Protein AF-A0A396I7T6-F1 (afdb_monomer)

Foldseek 3Di:
DVVFLVVVVVLCVLLVHDPVQFFFTAAPALLVQLLVQVVVQCLLFVQEEEEEEPLADVSNVVSCVVSVHHYDHAYADPLREGDLVSVLVVCLVPVVGAYEYEFECQRPPNGHGYDPVSNVVSCVVSVHDPSRYHYDYRCRDCSVVVSVPPPDPSPPDDRFFDAPSHTGDDPVPRD

Nearest PDB structures (foldseek):
  8jij-assembly1_A-2  TM=9.703E-01  e=3.638E-25  Camellia sinensis
  8jik-assembly1_A-2  TM=9.718E-01  e=5.426E-25  Camellia sinensis
  8jg7-assembly1_E  TM=9.746E-01  e=1.380E-24  Arabidopsis thaliana
  7eru-assembly1_A-2  TM=9.492E-01  e=2.227E-17  Photobacterium phosphoreum
  7erv-assembly1_A-2  TM=9.479E-01  e=6.054E-17  Photobacterium phosphoreum

Solvent-accessible surface area (backbone atoms only — not comparable to full-atom values): 9972 Å² total; per-residue (Å²): 115,71,66,62,56,50,53,50,54,52,50,32,54,61,61,74,48,58,89,86,65,63,40,66,55,82,42,98,36,50,60,56,20,52,48,50,51,53,45,53,46,36,73,76,31,79,77,27,36,37,38,31,34,66,63,49,63,70,55,58,64,52,41,32,59,73,71,69,44,55,69,48,73,26,54,54,45,96,64,39,24,55,31,61,70,52,40,42,56,58,45,62,77,44,68,92,43,36,41,33,37,49,39,34,34,30,22,86,86,66,56,10,56,42,60,62,69,61,50,51,52,40,39,49,74,70,65,53,52,83,91,38,52,41,71,45,66,48,21,74,70,30,56,82,50,51,76,74,42,95,80,64,77,80,84,74,83,67,89,65,52,66,48,71,36,20,17,42,74,60,78,87,78,61,134

InterPro domains:
  IPR002129 Pyridoxal phosphate-dependent decarboxylase, major domain [PF00282] (3-154)
  IPR015421 Pyridoxal phosphate-dependent transferase, major domain [G3DSA:3.40.640.10] (1-163)
  IPR015424 Pyri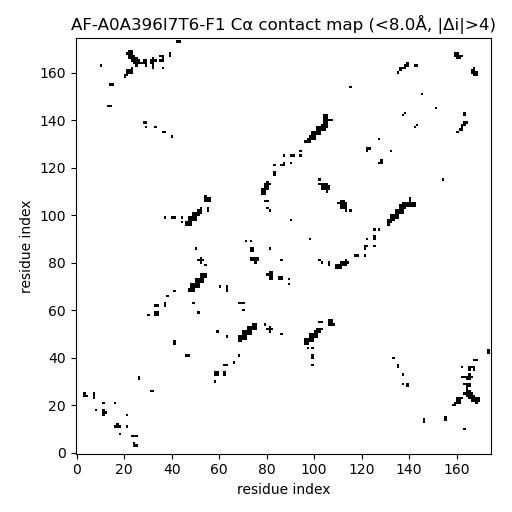doxal phosphate-dependent transferase [SSF53383] (3-154)
  IPR051151 Group II amino acid decarboxylase [PTHR46101] (2-161)

Structure (mmCIF, N/CA/C/O backbone):
data_AF-A0A396I7T6-F1
#
_entry.id   AF-A0A396I7T6-F1
#
loop_
_atom_site.group_PDB
_atom_site.id
_atom_site.type_symbol
_atom_site.label_atom_id
_atom_site.label_alt_id
_atom_site.label_comp_id
_atom_site.label_asym_id
_atom_site.label_entity_id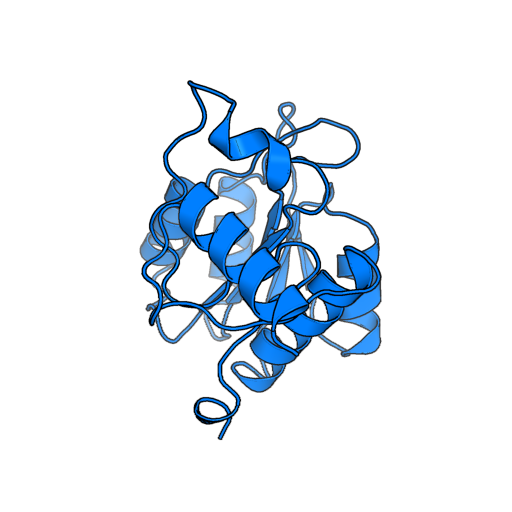
_atom_site.label_seq_id
_atom_site.pdbx_PDB_ins_code
_atom_site.Cartn_x
_atom_site.Cartn_y
_atom_site.Cartn_z
_atom_site.occupancy
_atom_site.B_iso_or_equiv
_atom_site.auth_seq_id
_atom_site.auth_comp_id
_atom_site.auth_asym_id
_atom_site.auth_atom_id
_atom_site.pdbx_PDB_model_num
ATOM 1 N N . MET A 1 1 ? 2.506 -6.729 -28.997 1.00 61.75 1 MET A N 1
ATOM 2 C CA . MET A 1 1 ? 2.229 -7.409 -27.713 1.00 61.75 1 MET A CA 1
ATOM 3 C C . MET A 1 1 ? 3.417 -8.194 -27.148 1.00 61.75 1 MET A C 1
ATOM 5 O O . MET A 1 1 ? 3.537 -8.242 -25.938 1.00 61.75 1 MET A O 1
ATOM 9 N N . THR A 1 2 ? 4.337 -8.754 -27.948 1.00 82.06 2 THR A N 1
ATOM 10 C CA . THR A 1 2 ? 5.497 -9.524 -27.428 1.00 82.06 2 THR A CA 1
ATOM 11 C C . THR A 1 2 ? 6.490 -8.710 -26.587 1.00 82.06 2 THR A C 1
ATOM 13 O O . THR A 1 2 ? 7.044 -9.231 -25.622 1.00 82.06 2 THR A O 1
ATOM 16 N N . PHE A 1 3 ? 6.712 -7.436 -26.931 1.00 88.44 3 PHE A N 1
ATOM 17 C CA . PHE A 1 3 ? 7.642 -6.566 -26.202 1.00 88.44 3 PHE A CA 1
ATOM 18 C C . PHE A 1 3 ? 7.170 -6.265 -24.776 1.00 88.44 3 PHE A C 1
ATOM 20 O O . PHE A 1 3 ? 7.932 -6.443 -23.835 1.00 88.44 3 PHE A O 1
ATOM 27 N N . GLU A 1 4 ? 5.909 -5.864 -24.617 1.00 85.44 4 GLU A N 1
ATOM 28 C CA . GLU A 1 4 ? 5.331 -5.533 -23.314 1.00 85.44 4 GLU A CA 1
ATOM 29 C C . GLU A 1 4 ? 5.421 -6.717 -22.349 1.00 85.44 4 GLU A C 1
ATOM 31 O O . GLU A 1 4 ? 6.025 -6.589 -21.291 1.00 85.44 4 GLU A O 1
ATOM 36 N N . VAL A 1 5 ? 4.969 -7.902 -22.772 1.00 88.06 5 VAL A N 1
ATOM 37 C CA . VAL A 1 5 ? 5.073 -9.136 -21.973 1.00 88.06 5 VAL A CA 1
ATOM 38 C C . VAL A 1 5 ? 6.522 -9.451 -21.586 1.00 88.06 5 VAL A C 1
ATOM 40 O O . VAL A 1 5 ? 6.773 -9.903 -20.476 1.00 88.06 5 VAL A O 1
ATOM 43 N N . SER A 1 6 ? 7.495 -9.164 -22.458 1.00 90.12 6 SER A N 1
ATOM 44 C CA . SER A 1 6 ? 8.916 -9.378 -22.149 1.00 90.12 6 SER A CA 1
ATOM 45 C C . SER A 1 6 ? 9.437 -8.423 -21.068 1.00 90.12 6 SER A C 1
ATOM 47 O O . SER A 1 6 ? 10.288 -8.814 -20.269 1.00 90.12 6 SER A O 1
ATOM 49 N N . VAL A 1 7 ? 8.932 -7.184 -21.027 1.00 88.88 7 VAL A N 1
ATOM 50 C CA . VAL A 1 7 ? 9.241 -6.222 -19.957 1.00 88.88 7 VAL A CA 1
ATOM 51 C C . VAL A 1 7 ? 8.672 -6.720 -18.630 1.00 88.88 7 VAL A C 1
ATOM 53 O O . VAL A 1 7 ? 9.384 -6.711 -17.627 1.00 88.88 7 VAL A O 1
ATOM 56 N N . LEU A 1 8 ? 7.436 -7.226 -18.632 1.00 85.12 8 LEU A N 1
ATOM 57 C CA . LEU A 1 8 ? 6.819 -7.805 -17.435 1.00 85.12 8 LEU A CA 1
ATOM 58 C C . LEU A 1 8 ? 7.593 -9.033 -16.941 1.00 85.12 8 LEU A C 1
ATOM 60 O O . LEU A 1 8 ? 7.937 -9.110 -15.767 1.00 85.12 8 LEU A O 1
ATOM 64 N N . ASP A 1 9 ? 7.954 -9.942 -17.849 1.00 88.44 9 ASP A N 1
ATOM 65 C CA . ASP A 1 9 ? 8.778 -11.120 -17.558 1.00 88.44 9 ASP A CA 1
ATOM 66 C C . ASP A 1 9 ? 10.138 -10.747 -16.947 1.00 88.44 9 ASP A C 1
ATOM 68 O O . ASP A 1 9 ? 10.646 -11.453 -16.074 1.00 88.44 9 ASP A O 1
ATOM 72 N N . TRP A 1 10 ? 10.769 -9.673 -17.430 1.00 88.38 10 TRP A N 1
ATOM 73 C CA . TRP A 1 10 ? 12.056 -9.208 -16.909 1.00 88.38 10 TRP A CA 1
ATOM 74 C C . TRP A 1 10 ? 11.932 -8.745 -15.459 1.00 88.38 10 TRP A C 1
ATOM 76 O O . TRP A 1 10 ? 12.739 -9.114 -14.607 1.00 88.38 10 TRP A O 1
ATOM 86 N N . PHE A 1 11 ? 10.884 -7.986 -15.175 1.00 83.88 11 PHE A N 1
ATOM 87 C CA . PHE A 1 11 ? 10.602 -7.471 -13.851 1.00 83.88 11 PHE A CA 1
ATOM 88 C C . PHE A 1 11 ? 10.126 -8.539 -12.863 1.00 83.88 11 PHE A C 1
ATOM 90 O O . PHE A 1 11 ? 10.595 -8.565 -11.729 1.00 83.88 11 PHE A O 1
ATOM 97 N N . ALA A 1 12 ? 9.271 -9.462 -13.301 1.00 83.38 12 ALA A N 1
ATOM 98 C CA . ALA A 1 12 ? 8.866 -10.614 -12.503 1.00 83.38 12 ALA A CA 1
ATOM 99 C C . ALA A 1 12 ? 10.088 -11.425 -12.056 1.00 83.38 12 ALA A C 1
ATOM 101 O O . ALA A 1 12 ? 10.205 -11.768 -10.885 1.00 83.38 12 ALA A O 1
ATOM 102 N N . LYS A 1 13 ? 11.060 -11.646 -12.953 1.00 84.75 13 LYS A N 1
ATOM 103 C CA . LYS A 1 13 ? 12.336 -12.289 -12.597 1.00 84.75 13 LYS A CA 1
ATOM 104 C C . LYS A 1 13 ? 13.154 -11.473 -11.603 1.00 84.75 13 LYS A C 1
ATOM 106 O O . LYS A 1 13 ? 13.738 -12.053 -10.696 1.00 84.75 13 LYS A O 1
ATOM 111 N N . LEU A 1 14 ? 13.217 -10.154 -11.785 1.00 82.06 14 LEU A N 1
ATOM 112 C CA . LEU A 1 14 ? 13.942 -9.257 -10.887 1.00 82.06 14 LEU A CA 1
ATOM 113 C C . LEU A 1 14 ? 13.377 -9.305 -9.455 1.00 82.06 14 LEU A C 1
ATOM 115 O O . LEU A 1 14 ? 14.119 -9.133 -8.494 1.00 82.06 14 LEU A O 1
ATOM 119 N N . TRP A 1 15 ? 12.076 -9.551 -9.329 1.00 75.75 15 TRP A N 1
ATOM 120 C CA . TRP A 1 15 ? 11.346 -9.645 -8.064 1.00 75.75 15 TRP A CA 1
ATOM 121 C C . TRP A 1 15 ? 11.085 -11.090 -7.611 1.00 75.75 15 TRP A C 1
ATOM 123 O O . TRP A 1 15 ? 10.302 -11.313 -6.693 1.00 75.75 15 TRP A O 1
ATOM 133 N N . GLU A 1 16 ? 11.741 -12.070 -8.243 1.00 80.81 16 GLU A N 1
ATOM 134 C CA . GLU A 1 16 ? 11.636 -13.500 -7.918 1.00 80.81 16 GLU A CA 1
ATOM 135 C C . GLU A 1 16 ? 10.191 -14.055 -7.954 1.00 80.81 16 GLU A C 1
ATOM 137 O O . GLU A 1 16 ? 9.841 -14.964 -7.203 1.00 80.81 16 GLU A O 1
ATOM 142 N N . ILE A 1 17 ? 9.344 -13.542 -8.854 1.00 77.88 17 ILE A N 1
ATOM 143 C CA . ILE A 1 17 ? 7.973 -14.024 -9.077 1.00 77.88 17 ILE A CA 1
ATOM 144 C C . ILE A 1 17 ? 7.949 -15.103 -10.163 1.00 77.88 17 ILE A C 1
ATOM 146 O O . ILE A 1 17 ? 8.513 -14.940 -11.249 1.00 77.88 17 ILE A O 1
ATOM 150 N N . GLU A 1 18 ? 7.225 -16.189 -9.905 1.00 78.88 18 GLU A N 1
ATOM 151 C CA . GLU A 1 18 ? 6.986 -17.247 -10.889 1.00 78.88 18 GLU A CA 1
ATOM 152 C C . GLU A 1 18 ? 6.073 -16.778 -12.037 1.00 78.88 18 GLU A C 1
ATOM 154 O O . GLU A 1 18 ? 5.174 -15.954 -11.856 1.00 78.88 18 GLU A O 1
ATOM 159 N N . LYS A 1 19 ? 6.302 -17.311 -13.247 1.00 72.81 19 LYS A N 1
ATOM 160 C CA . LYS A 1 19 ? 5.690 -16.823 -14.500 1.00 72.81 19 LYS A CA 1
ATOM 161 C C . LYS A 1 19 ? 4.163 -16.892 -14.565 1.00 72.81 19 LYS A C 1
ATOM 163 O O . LYS A 1 19 ? 3.558 -16.206 -15.381 1.00 72.81 19 LYS A O 1
ATOM 168 N N . ASP A 1 20 ? 3.552 -17.736 -13.757 1.00 77.50 20 ASP A N 1
ATOM 169 C CA . ASP A 1 20 ? 2.115 -17.982 -13.674 1.00 77.50 20 ASP A CA 1
ATOM 170 C C . ASP A 1 20 ? 1.463 -17.306 -12.455 1.00 77.50 20 ASP A C 1
ATOM 172 O O . ASP A 1 20 ? 0.247 -17.393 -12.282 1.00 77.50 20 ASP A O 1
ATOM 176 N N . GLN A 1 21 ? 2.255 -16.612 -11.633 1.00 76.25 21 GLN A N 1
ATOM 177 C CA . GLN A 1 21 ? 1.819 -15.966 -10.391 1.00 76.25 21 GLN A CA 1
ATOM 178 C C . GLN A 1 21 ? 1.696 -14.435 -10.517 1.00 76.25 21 GLN A C 1
ATOM 180 O O . GLN A 1 21 ? 1.487 -13.752 -9.513 1.00 76.25 21 GLN A O 1
ATOM 185 N N . TYR A 1 22 ? 1.798 -13.881 -11.732 1.00 77.00 22 TYR A N 1
ATOM 186 C CA . TYR A 1 22 ? 1.658 -12.445 -11.987 1.00 77.00 22 TYR A CA 1
ATOM 187 C C . TYR A 1 22 ? 0.762 -12.140 -13.198 1.00 77.00 22 TYR A C 1
ATOM 189 O O . TYR A 1 22 ? 0.633 -12.936 -14.126 1.00 77.00 22 TYR A O 1
ATOM 197 N N . TRP A 1 23 ? 0.154 -10.953 -13.194 1.00 80.75 23 TRP A N 1
ATOM 198 C CA . TRP A 1 23 ? -0.512 -10.342 -14.346 1.00 80.75 23 TRP A CA 1
ATOM 199 C C . TRP A 1 23 ? -0.263 -8.835 -14.330 1.00 80.75 23 TRP A C 1
ATOM 201 O O . TRP A 1 23 ? -0.004 -8.268 -13.270 1.00 80.75 23 TRP A O 1
ATOM 211 N N . GLY A 1 24 ? -0.342 -8.191 -15.498 1.00 77.81 24 GLY A N 1
ATOM 212 C CA . GLY A 1 24 ? -0.389 -6.736 -15.608 1.00 77.81 24 GLY A CA 1
ATOM 213 C C . GLY A 1 24 ? 0.009 -6.186 -16.963 1.00 77.81 24 GLY A C 1
ATOM 214 O O . GLY A 1 24 ? -0.001 -6.912 -17.953 1.00 77.81 24 GLY A O 1
ATOM 215 N N . TYR A 1 25 ? 0.341 -4.897 -16.996 1.00 77.69 25 TYR A N 1
ATOM 216 C CA . TYR A 1 25 ? 0.645 -4.164 -18.220 1.00 77.69 25 TYR A CA 1
ATOM 217 C C . TYR A 1 25 ? 1.664 -3.048 -17.944 1.00 77.69 25 TYR A C 1
ATOM 219 O O . TYR A 1 25 ? 2.198 -2.964 -16.844 1.00 77.69 25 TYR A O 1
ATOM 227 N N . VAL A 1 26 ? 2.014 -2.234 -18.940 1.00 84.25 26 VAL A N 1
ATOM 228 C CA . VAL A 1 26 ? 2.882 -1.064 -18.728 1.00 84.25 26 VAL A CA 1
ATOM 229 C C . VAL A 1 26 ? 2.044 0.209 -18.695 1.00 84.25 26 VAL A C 1
ATOM 231 O O . VAL A 1 26 ? 1.449 0.606 -19.694 1.00 84.25 26 VAL A O 1
ATOM 234 N N . THR A 1 27 ? 2.054 0.905 -17.560 1.00 84.75 27 THR A N 1
ATOM 235 C CA . THR A 1 27 ? 1.348 2.179 -17.388 1.00 84.75 27 THR A CA 1
ATOM 236 C C . THR A 1 27 ? 2.145 3.383 -17.887 1.00 84.75 27 THR A C 1
ATOM 238 O O . THR A 1 27 ? 3.377 3.384 -17.995 1.00 84.75 27 THR A O 1
ATOM 241 N N . THR A 1 28 ? 1.439 4.487 -18.117 1.00 84.81 28 THR A N 1
A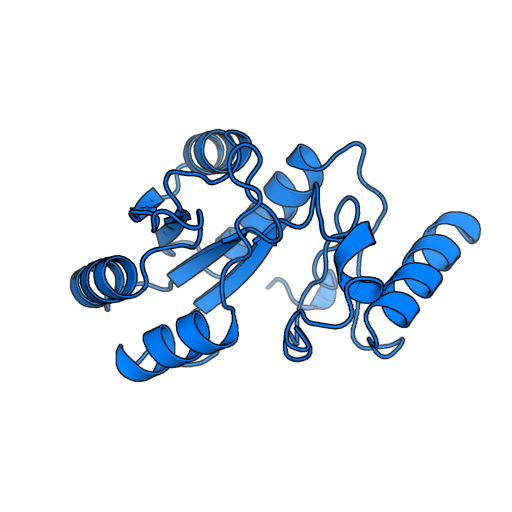TOM 242 C CA . THR A 1 28 ? 2.030 5.789 -18.456 1.00 84.81 28 THR A CA 1
ATOM 243 C C . THR A 1 28 ? 2.817 6.403 -17.289 1.00 84.81 28 THR A C 1
ATOM 245 O O . THR A 1 28 ? 3.761 7.174 -17.496 1.00 84.81 28 THR A O 1
ATOM 248 N N . GLY A 1 29 ? 2.507 6.019 -16.046 1.00 85.50 29 GLY A N 1
ATOM 249 C CA . GLY A 1 29 ? 3.208 6.469 -14.844 1.00 85.50 29 GLY A CA 1
ATOM 250 C C . GLY A 1 29 ? 2.687 5.840 -13.551 1.00 85.50 29 GLY A C 1
ATOM 251 O O . GLY A 1 29 ? 1.697 5.106 -13.547 1.00 85.50 29 GLY A O 1
ATOM 252 N N . GLY A 1 30 ? 3.341 6.158 -12.429 1.00 84.81 30 GLY A N 1
ATOM 253 C CA . GLY A 1 30 ? 2.989 5.605 -11.112 1.00 84.81 30 GLY A CA 1
ATOM 254 C C . GLY A 1 30 ? 1.570 5.958 -10.654 1.00 84.81 30 GLY A C 1
ATOM 255 O O . GLY A 1 30 ? 0.903 5.140 -10.038 1.00 84.81 30 GLY A O 1
ATOM 256 N N . THR A 1 31 ? 1.052 7.131 -11.039 1.00 88.69 31 THR A N 1
ATOM 257 C CA . THR A 1 31 ? -0.335 7.519 -10.719 1.00 88.69 31 THR A CA 1
ATOM 258 C C . THR A 1 31 ? -1.363 6.601 -11.368 1.00 88.69 31 THR A C 1
ATOM 260 O O . THR A 1 31 ? -2.332 6.245 -10.711 1.00 88.69 31 THR A O 1
ATOM 263 N N . GLU A 1 32 ? -1.164 6.203 -12.626 1.00 89.31 32 GLU A N 1
ATOM 264 C CA . GLU A 1 32 ? -2.058 5.246 -13.288 1.00 89.31 32 GLU A CA 1
ATOM 265 C C . GLU A 1 32 ? -1.974 3.869 -12.618 1.00 89.31 32 GLU A C 1
ATOM 267 O O . GLU A 1 32 ? -3.001 3.244 -12.376 1.00 89.31 32 GLU A O 1
ATOM 272 N N . GLY A 1 33 ? -0.767 3.447 -12.223 1.00 87.50 33 GLY A N 1
ATOM 273 C CA . GLY A 1 33 ? -0.581 2.210 -11.470 1.00 87.50 33 GLY A CA 1
ATOM 274 C C . GLY A 1 33 ? -1.341 2.216 -10.143 1.00 87.50 33 GLY A C 1
ATOM 275 O O . GLY A 1 33 ? -2.140 1.324 -9.883 1.00 87.50 33 GLY A O 1
ATOM 276 N N . ASN A 1 34 ? -1.175 3.272 -9.349 1.00 92.19 34 ASN A N 1
ATOM 277 C CA . ASN A 1 34 ? -1.913 3.460 -8.102 1.00 92.19 34 ASN A CA 1
ATOM 278 C C . ASN A 1 34 ? -3.430 3.521 -8.339 1.00 92.19 34 ASN A C 1
ATOM 280 O O . ASN A 1 34 ? -4.207 2.951 -7.578 1.00 92.19 34 ASN A O 1
ATOM 284 N N . LEU A 1 35 ? -3.870 4.204 -9.399 1.00 93.50 35 LEU A N 1
ATOM 285 C CA . LEU A 1 35 ? -5.287 4.344 -9.733 1.00 93.50 35 LEU A CA 1
ATOM 286 C C . LEU A 1 35 ? -5.928 2.986 -10.008 1.00 93.50 35 LEU A C 1
ATOM 288 O O . LEU A 1 35 ? -7.046 2.739 -9.555 1.00 93.50 35 LEU A O 1
ATOM 292 N N . HIS A 1 36 ? -5.226 2.116 -10.724 1.00 90.88 36 HIS A N 1
ATOM 293 C CA . HIS A 1 36 ? -5.720 0.792 -11.054 1.00 90.88 36 HIS A CA 1
ATOM 294 C C . HIS A 1 36 ? -5.631 -0.182 -9.868 1.00 90.88 36 HIS A C 1
ATOM 296 O O . HIS A 1 36 ? -6.598 -0.895 -9.605 1.00 90.88 36 HIS A O 1
ATOM 302 N N . ALA A 1 37 ? -4.545 -0.143 -9.089 1.00 88.56 37 ALA A N 1
ATOM 303 C CA . ALA A 1 37 ? -4.382 -0.983 -7.900 1.00 88.56 37 ALA A CA 1
ATOM 304 C C . ALA A 1 37 ? -5.503 -0.748 -6.882 1.00 88.56 37 ALA A C 1
ATOM 306 O O . ALA A 1 37 ? -6.145 -1.685 -6.412 1.00 88.56 37 ALA A O 1
ATOM 307 N N . ILE A 1 38 ? -5.785 0.524 -6.589 1.00 94.75 38 ILE A N 1
ATOM 308 C CA . ILE A 1 38 ? -6.842 0.899 -5.648 1.00 94.75 38 ILE A CA 1
ATOM 309 C C . ILE A 1 38 ? -8.236 0.647 -6.236 1.00 94.75 38 ILE A C 1
ATOM 311 O O . ILE A 1 38 ? -9.158 0.350 -5.481 1.00 94.75 38 ILE A O 1
ATOM 315 N N . LEU A 1 39 ? -8.405 0.716 -7.564 1.00 95.00 39 LEU A N 1
ATOM 316 C CA . LEU A 1 39 ? -9.670 0.338 -8.200 1.00 95.00 39 LEU A CA 1
ATOM 317 C C . LEU A 1 39 ? -9.980 -1.131 -7.944 1.00 95.00 39 LEU A C 1
ATOM 319 O O . LEU A 1 39 ? -11.056 -1.438 -7.453 1.00 95.00 39 LEU A O 1
ATOM 323 N N . VAL A 1 40 ? -9.036 -2.028 -8.223 1.00 91.50 40 VAL A N 1
ATOM 324 C CA . VAL A 1 40 ? -9.264 -3.462 -8.020 1.00 91.50 40 VAL A CA 1
ATOM 325 C C . VAL A 1 40 ? -9.450 -3.808 -6.552 1.00 91.50 40 VAL A C 1
ATOM 327 O O . VAL A 1 40 ? -10.352 -4.574 -6.229 1.00 91.50 40 VAL A O 1
ATOM 330 N N . ALA A 1 41 ? -8.695 -3.174 -5.653 1.00 92.50 41 ALA A N 1
ATOM 331 C CA . ALA A 1 41 ? -8.929 -3.321 -4.222 1.00 92.50 41 ALA A CA 1
ATOM 332 C C . ALA A 1 41 ? -10.357 -2.905 -3.822 1.00 92.50 41 ALA A C 1
ATOM 334 O O . ALA A 1 41 ? -11.000 -3.594 -3.037 1.00 92.50 41 ALA A O 1
ATOM 335 N N . ARG A 1 42 ? -10.873 -1.804 -4.384 1.00 95.56 42 ARG A N 1
ATOM 336 C CA . ARG A 1 42 ? -12.243 -1.329 -4.149 1.00 95.56 42 ARG A CA 1
ATOM 337 C C . ARG A 1 42 ? -13.301 -2.244 -4.757 1.00 95.56 42 ARG A C 1
ATOM 339 O O . ARG A 1 42 ? -14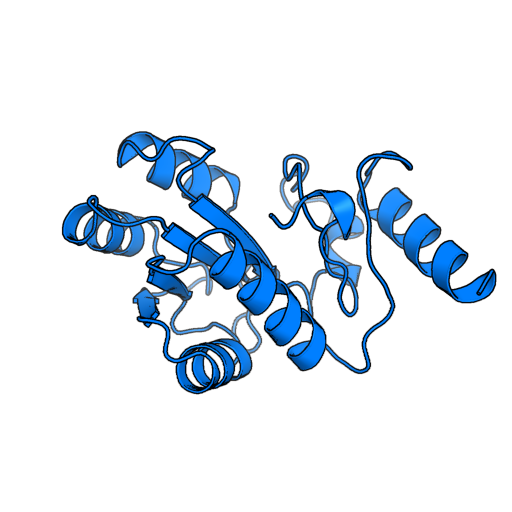.325 -2.447 -4.123 1.00 95.56 42 ARG A O 1
ATOM 346 N N . GLU A 1 43 ? -13.093 -2.772 -5.959 1.00 94.94 43 GLU A N 1
ATOM 347 C CA . GLU A 1 43 ? -14.053 -3.705 -6.565 1.00 94.94 43 GLU A CA 1
ATOM 348 C C . GLU A 1 43 ? -14.098 -5.031 -5.788 1.00 94.94 43 GLU A C 1
ATOM 350 O O . GLU A 1 43 ? -15.169 -5.601 -5.604 1.00 94.94 43 GLU A O 1
ATOM 355 N N . GLN A 1 44 ? -12.962 -5.478 -5.239 1.00 90.69 44 GLN A N 1
ATOM 356 C CA . GLN A 1 44 ? -12.917 -6.629 -4.333 1.00 90.69 44 GLN A CA 1
ATOM 357 C C . GLN A 1 44 ? -13.541 -6.321 -2.959 1.00 90.69 44 GLN A C 1
ATOM 359 O O . GLN A 1 44 ? -14.181 -7.186 -2.362 1.00 90.69 44 GLN A O 1
ATOM 364 N N . PHE A 1 45 ? -13.372 -5.093 -2.458 1.00 94.38 45 PHE A N 1
ATOM 365 C CA . PHE A 1 45 ? -13.860 -4.641 -1.155 1.00 94.38 45 PHE A CA 1
ATOM 366 C C . PHE A 1 45 ? -14.648 -3.323 -1.268 1.00 94.38 45 PHE A C 1
ATOM 368 O O . PHE A 1 45 ? -14.119 -2.263 -0.913 1.00 94.38 45 PHE A O 1
ATOM 375 N N . PRO A 1 46 ? -15.921 -3.360 -1.715 1.00 95.25 46 PRO A N 1
ATOM 376 C CA . PRO A 1 46 ? -16.709 -2.148 -1.974 1.00 95.25 46 PRO A CA 1
ATOM 377 C C . PRO A 1 46 ? -16.887 -1.233 -0.755 1.00 95.25 46 PRO A C 1
ATOM 379 O O . PRO A 1 46 ? -16.900 -0.010 -0.899 1.00 95.25 46 PRO A O 1
ATOM 382 N N . ASP A 1 47 ? -16.968 -1.827 0.439 1.00 95.69 47 ASP A N 1
ATOM 383 C CA . ASP A 1 47 ? -17.081 -1.128 1.727 1.00 95.69 47 ASP A CA 1
ATOM 384 C C . ASP A 1 47 ? -15.734 -0.985 2.462 1.00 95.69 47 ASP A C 1
ATOM 386 O O . ASP A 1 47 ? -15.689 -0.579 3.628 1.00 95.69 47 ASP A O 1
ATOM 390 N N . GLY A 1 48 ? -14.630 -1.337 1.796 1.00 97.50 48 GLY A N 1
ATOM 391 C CA . GLY A 1 48 ? -13.289 -1.315 2.365 1.00 97.50 48 GLY A CA 1
ATOM 392 C C . GLY A 1 48 ? -12.791 0.098 2.672 1.00 97.50 48 GLY A C 1
ATOM 393 O O . GLY A 1 48 ? -13.048 1.055 1.934 1.00 97.50 48 GLY A O 1
ATOM 394 N N . ILE A 1 49 ? -12.035 0.229 3.761 1.00 98.62 49 ILE A N 1
ATOM 395 C CA . ILE A 1 49 ? -11.375 1.483 4.143 1.00 98.62 49 ILE A CA 1
ATOM 396 C C . ILE A 1 49 ? -9.938 1.469 3.631 1.00 98.62 49 ILE A C 1
ATOM 398 O O . ILE A 1 49 ? -9.201 0.512 3.858 1.0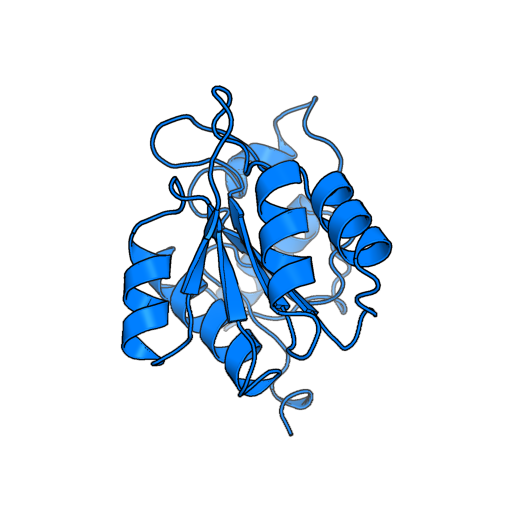0 98.62 49 ILE A O 1
ATOM 402 N N . LEU A 1 50 ? -9.528 2.554 2.972 1.00 98.69 50 LEU A N 1
ATOM 403 C CA . LEU A 1 50 ? -8.149 2.752 2.543 1.00 98.69 50 LEU A CA 1
ATOM 404 C C . LEU A 1 50 ? -7.303 3.325 3.686 1.00 98.69 50 LEU A C 1
ATOM 406 O O . LEU A 1 50 ? -7.538 4.453 4.113 1.00 98.69 50 LEU A O 1
ATOM 410 N N . TYR A 1 51 ? -6.279 2.600 4.113 1.00 98.69 51 TYR A N 1
ATOM 411 C CA . TYR A 1 51 ? -5.264 3.045 5.061 1.00 98.69 51 TYR A CA 1
ATOM 412 C C . TYR A 1 51 ? -3.969 3.335 4.316 1.00 98.69 51 TYR A C 1
ATOM 414 O O . TYR A 1 51 ? -3.512 2.533 3.503 1.00 98.69 51 TYR A O 1
ATOM 422 N N . THR A 1 52 ? -3.379 4.494 4.575 1.00 98.44 52 THR A N 1
ATOM 423 C CA . THR A 1 52 ? -2.148 4.917 3.907 1.00 98.44 52 THR A CA 1
ATOM 424 C C . THR A 1 52 ? -1.357 5.849 4.811 1.00 98.44 52 THR A C 1
ATOM 426 O O . THR A 1 52 ? -1.947 6.612 5.583 1.00 98.44 52 THR A O 1
ATOM 429 N N . SER A 1 53 ? -0.031 5.824 4.694 1.00 98.00 53 SER A N 1
ATOM 430 C CA . SER A 1 53 ? 0.831 6.781 5.387 1.00 98.00 53 SER A CA 1
ATOM 431 C C . SER A 1 53 ? 0.483 8.221 4.990 1.00 98.00 53 SER A C 1
ATOM 433 O O . SER A 1 53 ? 0.138 8.519 3.844 1.00 98.00 53 SER A O 1
ATOM 435 N N . GLN A 1 54 ? 0.603 9.154 5.928 1.00 96.88 54 GLN A N 1
ATOM 436 C CA . GLN A 1 54 ? 0.518 10.589 5.664 1.00 96.88 54 GLN A CA 1
ATOM 437 C C . GLN A 1 54 ? 1.582 11.066 4.659 1.00 96.88 54 GLN A C 1
ATOM 439 O O . GLN A 1 54 ? 1.357 12.063 3.972 1.00 96.88 54 GLN A O 1
ATOM 444 N N . ASP A 1 55 ? 2.697 10.334 4.555 1.00 96.12 55 ASP A N 1
ATOM 445 C CA . ASP A 1 55 ? 3.808 10.593 3.632 1.00 96.12 55 ASP A CA 1
ATOM 446 C C . ASP A 1 55 ? 3.638 9.875 2.279 1.00 96.12 55 ASP A C 1
ATOM 448 O O . ASP A 1 55 ? 4.501 9.982 1.400 1.00 96.12 55 ASP A O 1
ATOM 452 N N . SER A 1 56 ? 2.530 9.152 2.079 1.00 95.50 56 SER A N 1
ATOM 453 C CA . SER A 1 56 ? 2.230 8.516 0.799 1.00 95.50 56 SER A CA 1
ATOM 454 C C . SER A 1 56 ? 2.054 9.545 -0.317 1.00 95.50 56 SER A C 1
ATOM 456 O O . SER A 1 56 ? 1.604 10.676 -0.113 1.00 95.50 56 SER A O 1
ATOM 458 N N . HIS A 1 57 ? 2.386 9.137 -1.544 1.00 95.00 57 HIS A N 1
ATOM 459 C CA . HIS A 1 57 ? 2.309 10.016 -2.703 1.00 95.00 57 HIS A CA 1
ATOM 460 C C . HIS A 1 57 ? 0.893 10.589 -2.887 1.00 95.00 57 HIS A C 1
ATOM 462 O O . HIS A 1 57 ? -0.111 9.879 -2.776 1.00 95.00 57 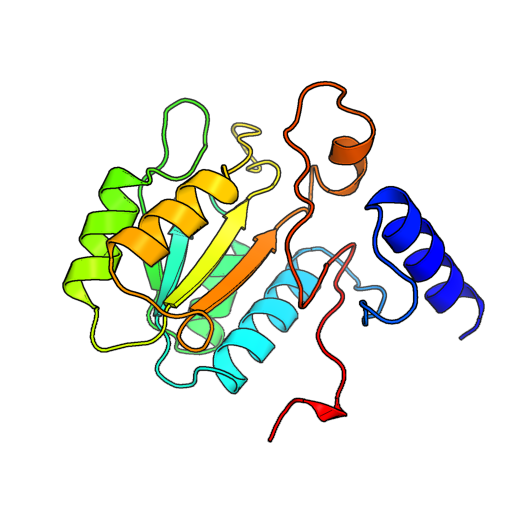HIS A O 1
ATOM 468 N N . TYR A 1 58 ? 0.805 11.878 -3.237 1.00 94.88 58 TYR A N 1
ATOM 469 C CA . TYR A 1 58 ? -0.463 12.620 -3.278 1.00 94.88 58 TYR A CA 1
ATOM 470 C C . TYR A 1 58 ? -1.541 11.972 -4.166 1.00 94.88 58 TYR A C 1
ATOM 472 O O . TYR A 1 58 ? -2.738 12.212 -3.971 1.00 94.88 58 TYR A O 1
ATOM 480 N N . SER A 1 59 ? -1.132 11.156 -5.149 1.00 95.56 59 SER A N 1
ATOM 481 C CA . SER A 1 59 ? -2.055 10.415 -6.008 1.00 95.56 59 SER A CA 1
ATOM 482 C C . SER A 1 59 ? -2.998 9.528 -5.205 1.00 95.56 59 SER A C 1
ATOM 484 O O . SER A 1 59 ? -4.165 9.461 -5.566 1.00 95.56 59 SER A O 1
ATOM 486 N N . ILE A 1 60 ? -2.539 8.896 -4.119 1.00 97.31 60 ILE A N 1
ATOM 487 C CA . ILE A 1 60 ? -3.362 7.986 -3.308 1.00 97.31 60 ILE A CA 1
ATOM 488 C C . ILE A 1 60 ? -4.571 8.729 -2.729 1.00 97.31 60 ILE A C 1
ATOM 490 O O . ILE A 1 60 ? -5.711 8.306 -2.915 1.00 97.31 60 ILE A O 1
ATOM 494 N N . PHE A 1 61 ? -4.354 9.911 -2.146 1.00 97.81 61 PHE A N 1
ATOM 495 C CA . PHE A 1 61 ? -5.441 10.745 -1.620 1.00 97.81 61 PHE A CA 1
ATOM 496 C C . PHE A 1 61 ? -6.385 11.242 -2.718 1.00 97.81 61 PHE A C 1
ATOM 498 O O . PHE A 1 61 ? -7.603 11.305 -2.526 1.00 97.81 61 PHE A O 1
ATOM 505 N N . LYS A 1 62 ? -5.836 11.590 -3.889 1.00 97.88 62 LYS A N 1
ATOM 506 C CA . LYS A 1 62 ? -6.640 11.992 -5.050 1.00 97.88 62 LYS A CA 1
ATOM 507 C C . LYS A 1 62 ? -7.530 10.840 -5.526 1.00 97.88 62 LYS A C 1
ATOM 509 O O . LYS A 1 62 ? -8.713 11.066 -5.772 1.00 97.88 62 LYS A O 1
ATOM 514 N N . ILE A 1 63 ? -6.981 9.631 -5.617 1.00 98.06 63 ILE A N 1
ATOM 515 C CA . ILE A 1 63 ? -7.681 8.415 -6.043 1.00 98.06 63 ILE A CA 1
ATOM 516 C 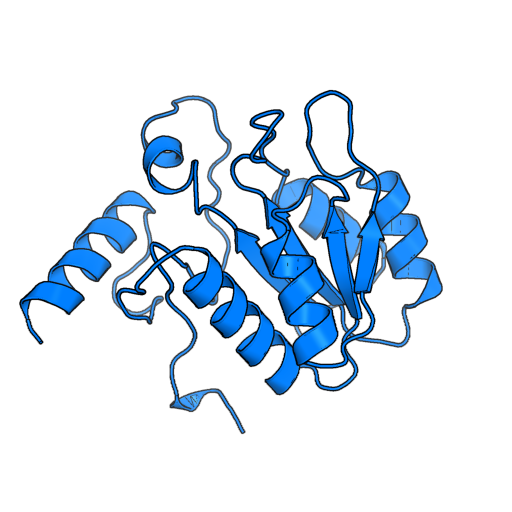C . ILE A 1 63 ? -8.788 8.056 -5.048 1.00 98.06 63 ILE A C 1
ATOM 518 O O . ILE A 1 63 ? -9.929 7.875 -5.464 1.00 98.06 63 ILE A O 1
ATOM 522 N N . ALA A 1 64 ? -8.501 8.068 -3.743 1.00 98.00 64 ALA A N 1
ATOM 523 C CA . ALA A 1 64 ? -9.501 7.809 -2.707 1.00 98.00 64 ALA A CA 1
ATOM 524 C C . ALA A 1 64 ? -10.721 8.734 -2.839 1.00 98.00 64 ALA A C 1
ATOM 526 O O . ALA A 1 64 ? -11.868 8.287 -2.800 1.00 98.00 64 ALA A O 1
ATOM 527 N N . ARG A 1 65 ? -10.478 10.029 -3.088 1.00 97.88 65 ARG A N 1
ATOM 528 C CA . ARG A 1 65 ? -11.541 11.011 -3.338 1.00 97.88 65 ARG A CA 1
ATOM 529 C C . ARG A 1 65 ? -12.300 10.731 -4.636 1.00 97.88 65 ARG A C 1
ATOM 531 O O . ARG A 1 65 ? -13.522 10.853 -4.648 1.00 97.88 65 ARG A O 1
ATOM 538 N N . MET A 1 66 ? -11.600 10.382 -5.716 1.00 97.88 66 MET A N 1
ATOM 539 C CA . MET A 1 66 ? -12.222 10.052 -7.006 1.00 97.88 66 MET A CA 1
ATOM 540 C C . MET A 1 66 ? -13.148 8.836 -6.895 1.00 97.88 66 MET A C 1
ATOM 542 O O . MET A 1 66 ? -14.255 8.866 -7.428 1.00 97.88 66 MET A O 1
ATOM 546 N N . TYR A 1 67 ? -12.732 7.814 -6.149 1.00 97.62 67 TYR A N 1
ATOM 547 C CA . TYR A 1 67 ? -13.498 6.587 -5.928 1.00 97.62 67 TYR A CA 1
ATOM 548 C C . TYR A 1 67 ? -14.473 6.646 -4.750 1.00 97.62 67 TYR A C 1
ATOM 550 O O . TYR A 1 67 ? -15.170 5.667 -4.483 1.00 97.62 67 TYR A O 1
ATOM 558 N N . ARG A 1 68 ? -14.567 7.799 -4.074 1.00 97.62 68 ARG A N 1
ATOM 559 C CA . ARG A 1 68 ? -15.431 8.022 -2.902 1.00 97.62 68 ARG A CA 1
ATOM 560 C C . ARG A 1 68 ? -15.188 7.009 -1.781 1.00 97.62 68 ARG A C 1
ATOM 562 O O . ARG A 1 68 ? -16.118 6.614 -1.087 1.00 97.62 68 ARG A O 1
ATOM 569 N N . MET A 1 69 ? -13.937 6.600 -1.616 1.00 97.75 69 MET A N 1
ATOM 570 C CA . MET A 1 69 ? -13.528 5.692 -0.554 1.00 97.75 69 MET A CA 1
ATOM 571 C C . MET A 1 69 ? -13.297 6.471 0.736 1.00 97.75 69 MET A C 1
ATOM 573 O O . MET A 1 69 ? -12.787 7.597 0.716 1.00 97.75 69 MET A O 1
ATOM 577 N N . GLN A 1 70 ? -13.620 5.852 1.868 1.00 98.00 70 GLN A N 1
ATOM 578 C CA . GLN A 1 70 ? -13.118 6.321 3.151 1.00 98.00 70 GLN A CA 1
ATOM 579 C C . GLN A 1 70 ? -11.601 6.101 3.178 1.00 98.00 70 GLN A C 1
ATOM 581 O O . GLN A 1 70 ? -11.124 5.009 2.878 1.00 98.00 70 GLN A O 1
ATOM 586 N N . CYS A 1 71 ? -10.847 7.148 3.514 1.00 98.25 71 CYS A N 1
ATOM 587 C CA . CYS A 1 71 ? -9.392 7.098 3.579 1.00 98.25 71 CYS A CA 1
ATOM 588 C C . CYS A 1 71 ? -8.915 7.561 4.952 1.00 98.25 71 CYS A C 1
ATOM 590 O O . CYS A 1 71 ? -9.189 8.692 5.362 1.00 98.25 71 CYS A O 1
ATOM 592 N N . VAL A 1 72 ? -8.207 6.676 5.644 1.00 98.50 72 VAL A N 1
ATOM 593 C CA . VAL A 1 72 ? -7.547 6.934 6.917 1.00 98.50 72 VAL A CA 1
ATOM 594 C C . VAL A 1 72 ? -6.079 7.222 6.635 1.00 98.50 72 VAL A C 1
ATOM 596 O O . VAL A 1 72 ? -5.349 6.384 6.102 1.00 98.50 72 VAL A O 1
ATOM 599 N N . LYS A 1 73 ? -5.659 8.438 6.984 1.00 98.31 73 LYS A N 1
ATOM 600 C CA . LYS A 1 73 ? -4.246 8.804 7.029 1.00 98.31 73 LYS A CA 1
ATOM 601 C C . LYS A 1 73 ? -3.664 8.321 8.344 1.00 98.31 73 LYS A C 1
ATOM 603 O O . LYS A 1 73 ? -4.169 8.714 9.389 1.00 98.31 73 LYS A O 1
ATOM 608 N N . VAL A 1 74 ? -2.622 7.512 8.248 1.00 98.50 74 VAL A N 1
ATOM 609 C CA . VAL A 1 74 ? -1.842 7.011 9.378 1.00 98.50 74 VAL A CA 1
ATOM 610 C C . VAL A 1 74 ? -0.553 7.819 9.464 1.00 98.50 74 VAL A C 1
ATOM 612 O O . VAL A 1 74 ? 0.031 8.162 8.433 1.00 98.50 74 VAL A O 1
ATOM 615 N N . GLY A 1 75 ? -0.106 8.143 10.671 1.00 98.06 75 GLY A N 1
ATOM 616 C CA . GLY A 1 75 ? 1.190 8.758 10.909 1.00 98.06 75 GLY A CA 1
ATOM 617 C C . GLY A 1 75 ? 2.364 7.968 10.328 1.00 98.06 75 GLY A C 1
ATOM 618 O O . GLY A 1 75 ? 2.259 6.821 9.891 1.00 98.06 75 GLY A O 1
ATOM 619 N N . SER A 1 76 ? 3.515 8.629 10.307 1.00 97.00 76 SER A N 1
ATOM 620 C CA . SER A 1 76 ? 4.774 8.076 9.814 1.00 97.00 76 SER A CA 1
ATOM 621 C C . SER A 1 76 ? 5.875 8.301 10.842 1.00 97.00 76 SER A C 1
ATOM 623 O O . SER A 1 76 ? 5.958 9.390 11.422 1.00 97.00 76 SER A O 1
ATOM 625 N N . LEU A 1 77 ? 6.792 7.353 10.965 1.00 96.06 77 LEU A N 1
ATOM 626 C CA . LEU A 1 77 ? 8.013 7.491 11.742 1.00 96.06 77 LEU A CA 1
ATOM 627 C C . LEU A 1 77 ? 8.950 8.560 11.146 1.00 96.06 77 LEU A C 1
ATOM 629 O O . LEU A 1 77 ? 8.780 9.058 10.023 1.00 96.06 77 LEU A O 1
ATOM 633 N N . LEU A 1 78 ? 9.999 8.911 11.897 1.00 92.94 78 LEU A N 1
ATOM 634 C CA . LEU A 1 78 ? 11.060 9.799 11.404 1.00 92.94 78 LEU A CA 1
ATOM 635 C C . LEU A 1 78 ? 11.808 9.196 10.202 1.00 92.94 78 LEU A C 1
ATOM 637 O O . LEU A 1 78 ? 12.237 9.950 9.332 1.00 92.94 78 LEU A O 1
ATOM 641 N N . SER A 1 79 ? 11.901 7.863 10.127 1.00 90.62 79 SER A N 1
ATOM 642 C CA . SER A 1 79 ? 12.428 7.119 8.971 1.00 90.62 79 SER A CA 1
ATOM 643 C C . SER A 1 79 ? 11.561 7.263 7.714 1.00 90.62 79 SER A C 1
ATOM 645 O O . SER A 1 79 ? 12.034 7.021 6.607 1.00 90.62 79 SER A O 1
ATOM 647 N N . GLY A 1 80 ? 10.305 7.694 7.863 1.00 92.19 80 GLY A N 1
ATOM 648 C CA . GLY A 1 80 ? 9.324 7.788 6.783 1.00 92.19 80 GLY A CA 1
ATOM 649 C C . GLY A 1 80 ? 8.495 6.526 6.570 1.00 92.19 80 GLY A C 1
ATOM 650 O O . GLY A 1 80 ? 7.664 6.530 5.671 1.00 92.19 80 GLY A O 1
ATOM 651 N N . GLU A 1 81 ? 8.703 5.491 7.383 1.00 94.81 81 GLU A N 1
ATOM 652 C CA . GLU A 1 81 ? 7.844 4.306 7.443 1.00 94.81 81 GLU A CA 1
ATOM 653 C C . GLU A 1 81 ? 6.495 4.638 8.087 1.00 94.81 81 GLU A C 1
ATOM 655 O O . GLU A 1 81 ? 6.416 5.512 8.953 1.00 94.81 81 GLU A O 1
ATOM 660 N N . ILE A 1 82 ? 5.435 3.939 7.698 1.00 97.56 82 ILE A N 1
ATOM 661 C CA . ILE A 1 82 ? 4.120 4.010 8.332 1.00 97.56 82 ILE A CA 1
ATOM 662 C C . ILE A 1 82 ? 4.201 3.593 9.807 1.00 97.56 82 ILE A C 1
ATOM 664 O O . ILE A 1 82 ? 4.835 2.599 10.166 1.00 97.56 82 ILE A O 1
ATOM 668 N N . ASP A 1 83 ? 3.548 4.354 10.684 1.00 98.06 83 ASP A N 1
ATOM 669 C CA . ASP A 1 83 ? 3.489 4.025 12.105 1.00 98.06 83 ASP A CA 1
ATOM 670 C C . ASP A 1 83 ? 2.495 2.877 12.338 1.00 98.06 83 ASP A C 1
ATOM 672 O O . ASP A 1 83 ?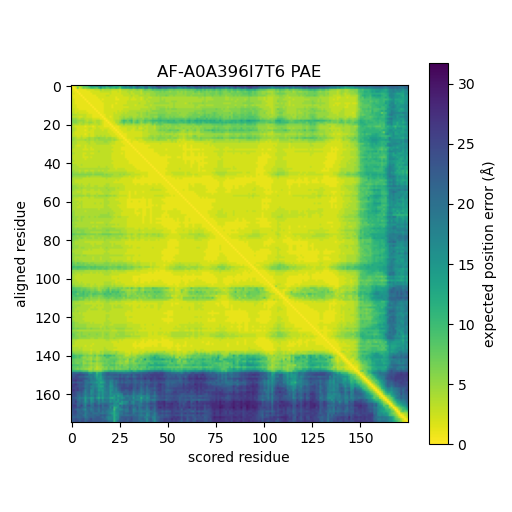 1.275 3.058 12.317 1.00 98.06 83 ASP A O 1
ATOM 676 N N . CYS A 1 84 ? 3.023 1.673 12.568 1.00 97.81 84 CYS A N 1
ATOM 677 C CA . CYS A 1 84 ? 2.204 0.484 12.791 1.00 97.81 84 CYS A CA 1
ATOM 678 C C . CYS A 1 84 ? 1.401 0.524 14.103 1.00 97.81 84 CYS A C 1
ATOM 680 O O . CYS A 1 84 ? 0.370 -0.140 14.193 1.00 97.81 84 CYS A O 1
ATOM 682 N N . VAL A 1 85 ? 1.808 1.319 15.099 1.00 98.06 85 VAL A N 1
ATOM 683 C CA . VAL A 1 85 ? 1.030 1.496 16.338 1.00 98.06 85 VAL A CA 1
ATOM 684 C C . VAL A 1 85 ? -0.229 2.310 16.047 1.00 98.06 85 VAL A C 1
ATOM 686 O O . VAL A 1 85 ? -1.325 1.962 16.496 1.00 98.06 85 VAL A O 1
ATOM 689 N N . GLU A 1 86 ? -0.098 3.373 15.256 1.00 98.31 86 GLU A N 1
ATOM 690 C CA . GLU A 1 86 ? -1.244 4.174 14.822 1.00 98.31 86 GLU A CA 1
ATOM 691 C C . GLU A 1 86 ? -2.128 3.413 13.820 1.00 98.31 86 GLU A C 1
ATOM 693 O O . GLU A 1 86 ? -3.362 3.509 13.875 1.00 98.31 86 GLU A O 1
ATOM 698 N N . LEU A 1 87 ? -1.519 2.600 12.949 1.00 98.56 87 LEU A N 1
ATOM 699 C CA . LEU A 1 87 ? -2.239 1.692 12.056 1.00 98.56 87 LEU A CA 1
ATOM 700 C C . LEU A 1 87 ? -3.089 0.697 12.855 1.00 98.56 87 LEU A C 1
ATOM 702 O O . LEU A 1 87 ? -4.276 0.559 12.569 1.00 98.56 87 LEU A O 1
ATOM 706 N N . GLU A 1 88 ? -2.520 0.050 13.877 1.00 98.50 88 GLU A N 1
ATOM 707 C CA . GLU A 1 88 ? -3.231 -0.893 14.751 1.00 98.50 88 GLU A CA 1
ATOM 708 C C . GLU A 1 88 ? -4.474 -0.242 15.377 1.00 98.50 88 GLU A C 1
ATOM 710 O O . GLU A 1 88 ? -5.583 -0.771 15.275 1.00 98.50 88 GLU A O 1
ATOM 715 N N . ALA A 1 89 ? -4.325 0.948 15.965 1.00 98.19 89 ALA A N 1
ATOM 716 C CA . ALA A 1 89 ? -5.444 1.681 16.559 1.00 98.19 89 ALA A CA 1
ATOM 717 C C . ALA A 1 89 ? -6.534 2.030 15.522 1.00 98.19 89 ALA A C 1
ATOM 719 O O . ALA A 1 89 ? -7.740 1.925 15.786 1.00 98.19 89 ALA A O 1
ATOM 720 N N . SER A 1 90 ? -6.116 2.413 14.316 1.00 98.06 90 SER A N 1
ATOM 721 C CA . SER A 1 90 ? -7.010 2.762 13.208 1.00 98.06 90 SER A CA 1
ATOM 722 C C . SER A 1 90 ? -7.763 1.553 12.642 1.00 98.06 90 SER A C 1
ATOM 724 O O . SER A 1 90 ? -8.928 1.675 12.255 1.00 98.06 90 SER A O 1
ATOM 726 N N . LEU A 1 91 ? -7.126 0.384 12.616 1.00 98.19 91 LEU A N 1
ATOM 727 C CA . LEU A 1 91 ? -7.737 -0.881 12.210 1.00 98.19 91 LEU A CA 1
ATOM 728 C C . LEU A 1 91 ? -8.749 -1.363 13.253 1.00 98.19 91 LEU A C 1
ATOM 730 O O . LEU A 1 91 ? -9.879 -1.701 12.909 1.00 98.19 91 LEU A O 1
ATOM 734 N N . LEU A 1 92 ? -8.387 -1.335 14.539 1.00 97.81 92 LEU A N 1
ATOM 735 C CA . LEU A 1 92 ? -9.273 -1.766 15.627 1.00 97.81 92 LEU A CA 1
ATOM 736 C C . LEU A 1 92 ? -10.545 -0.913 15.733 1.00 97.81 92 LEU A C 1
ATOM 738 O O . LEU A 1 92 ? -11.605 -1.443 16.061 1.00 97.81 92 LEU A O 1
ATOM 742 N N . SER A 1 93 ? -10.463 0.385 15.424 1.00 96.94 93 SER A N 1
ATOM 743 C CA . SER A 1 93 ? -11.630 1.284 15.417 1.00 96.94 93 SER A CA 1
ATOM 744 C C . SER A 1 93 ? -12.617 1.035 14.271 1.00 96.94 93 SER A C 1
ATOM 746 O O . SER A 1 93 ? -13.749 1.507 14.352 1.00 96.94 93 SER A O 1
ATOM 748 N N . HIS A 1 94 ? -12.225 0.275 13.243 1.00 94.75 94 HIS A N 1
ATOM 749 C CA . HIS A 1 94 ? -13.055 -0.037 12.073 1.00 94.75 94 HIS A CA 1
ATOM 750 C C . HIS A 1 94 ? -13.026 -1.532 11.716 1.00 94.75 94 HIS A C 1
ATOM 752 O O . HIS A 1 94 ? -13.071 -1.915 10.547 1.00 94.75 94 HIS A O 1
ATOM 758 N N . LYS A 1 95 ? -12.916 -2.395 12.731 1.00 93.75 95 LYS A N 1
ATOM 759 C CA . LYS A 1 95 ? -12.750 -3.848 12.568 1.00 93.75 95 LYS A CA 1
ATOM 760 C C . LYS A 1 95 ? -13.921 -4.535 11.845 1.00 93.75 95 LYS A C 1
ATOM 762 O O . LYS A 1 95 ? -13.796 -5.675 11.411 1.00 93.75 95 LYS A O 1
ATOM 767 N N . ASP A 1 96 ? -15.061 -3.863 11.731 1.00 94.56 96 ASP A N 1
ATOM 768 C CA . ASP A 1 96 ? -16.250 -4.325 11.014 1.00 94.56 96 ASP A CA 1
ATOM 769 C C . ASP A 1 96 ? -16.130 -4.236 9.483 1.00 94.56 96 ASP A C 1
ATOM 771 O O . ASP A 1 96 ? -16.989 -4.773 8.783 1.00 94.56 96 ASP A O 1
ATOM 775 N N . LYS A 1 97 ? -15.081 -3.595 8.951 1.00 97.12 97 LYS A N 1
ATOM 776 C CA . LYS A 1 97 ? -14.899 -3.374 7.510 1.00 97.12 97 LYS A CA 1
ATOM 777 C C . LYS A 1 97 ? -13.581 -3.948 6.987 1.00 97.12 97 LYS A C 1
ATOM 779 O O . LYS A 1 97 ? -12.600 -3.982 7.728 1.00 97.12 97 LYS A O 1
ATOM 784 N N . PRO A 1 98 ? -13.518 -4.350 5.703 1.00 97.88 98 PRO A N 1
ATOM 785 C CA . PRO A 1 98 ? -12.265 -4.758 5.082 1.00 97.88 98 PRO A CA 1
ATOM 786 C C . PRO A 1 98 ? -11.230 -3.629 5.055 1.00 97.88 98 PRO A C 1
ATOM 788 O O . PRO A 1 98 ? -11.578 -2.447 4.948 1.00 97.88 98 PRO A O 1
ATOM 791 N N . ALA A 1 99 ? -9.951 -3.997 5.080 1.00 97.94 99 ALA A N 1
ATOM 792 C CA . ALA A 1 99 ? -8.845 -3.049 5.035 1.00 97.94 99 ALA A CA 1
ATOM 793 C C . ALA A 1 99 ? -8.140 -3.070 3.673 1.00 97.94 99 ALA A C 1
ATOM 795 O O . ALA A 1 99 ? -7.672 -4.104 3.208 1.00 97.94 99 ALA A O 1
ATOM 796 N N . ILE A 1 100 ? -8.010 -1.911 3.040 1.00 98.00 100 ILE A N 1
ATOM 797 C CA . ILE A 1 100 ? -7.168 -1.721 1.859 1.00 98.00 100 ILE A CA 1
ATOM 798 C C . ILE A 1 100 ? -5.947 -0.938 2.324 1.00 98.00 100 ILE A C 1
ATOM 800 O O . ILE A 1 100 ? -6.077 0.209 2.735 1.00 98.00 100 ILE A O 1
ATOM 804 N N . ILE A 1 101 ? -4.765 -1.540 2.296 1.00 97.81 101 ILE A N 1
ATOM 805 C CA . ILE A 1 101 ? -3.531 -0.926 2.785 1.00 97.81 101 ILE A CA 1
ATOM 806 C C . ILE A 1 101 ? -2.691 -0.464 1.599 1.00 97.81 101 ILE A C 1
ATOM 808 O O . ILE A 1 101 ? -2.388 -1.256 0.711 1.00 97.81 101 ILE A O 1
ATOM 812 N N . ASN A 1 102 ? -2.288 0.803 1.590 1.00 96.94 102 ASN A N 1
ATOM 813 C CA . ASN A 1 102 ? -1.243 1.305 0.706 1.00 96.94 102 ASN A CA 1
ATOM 814 C C . ASN A 1 102 ? 0.062 1.460 1.492 1.00 96.94 102 ASN A C 1
ATOM 816 O O . ASN A 1 102 ? 0.140 2.298 2.393 1.00 96.94 102 ASN A O 1
ATOM 820 N N . LEU A 1 103 ? 1.081 0.709 1.086 1.00 94.25 103 LEU A N 1
ATOM 821 C CA . LEU A 1 103 ? 2.444 0.789 1.596 1.00 94.25 103 LEU A CA 1
ATOM 822 C C . LEU A 1 103 ? 3.362 1.472 0.588 1.00 94.25 103 LEU A C 1
ATOM 824 O O . LEU A 1 103 ? 3.174 1.362 -0.621 1.00 94.25 103 LEU A O 1
ATOM 828 N N . ASN A 1 104 ? 4.367 2.182 1.075 1.00 90.75 104 ASN A N 1
ATOM 829 C CA . ASN A 1 104 ? 5.348 2.889 0.273 1.00 90.75 104 ASN A CA 1
ATOM 830 C C . ASN A 1 104 ? 6.667 2.118 0.233 1.00 90.75 104 ASN A C 1
ATOM 832 O O . ASN A 1 104 ? 7.359 1.991 1.238 1.00 90.75 104 ASN A O 1
ATOM 836 N N . ILE A 1 105 ? 7.072 1.684 -0.959 1.00 87.31 105 ILE A N 1
ATOM 837 C CA . ILE A 1 105 ? 8.444 1.244 -1.221 1.00 87.31 105 ILE A CA 1
ATOM 838 C C . ILE A 1 105 ? 9.209 2.481 -1.703 1.00 87.31 105 ILE A C 1
ATOM 840 O O . ILE A 1 105 ? 9.360 2.724 -2.905 1.00 87.31 105 ILE A O 1
ATOM 844 N N . GLY A 1 106 ? 9.640 3.297 -0.738 1.00 83.50 106 GLY A N 1
ATOM 845 C CA . GLY A 1 106 ? 10.305 4.579 -0.962 1.00 83.50 106 GLY A CA 1
ATOM 846 C C . GLY A 1 106 ? 9.324 5.752 -0.982 1.00 83.50 106 GLY A C 1
ATOM 847 O O . GLY A 1 106 ? 8.799 6.122 -2.034 1.00 83.50 106 GLY A O 1
ATOM 848 N N . THR A 1 107 ? 9.105 6.390 0.170 1.00 82.75 107 THR A N 1
ATOM 849 C CA . THR A 1 107 ? 8.361 7.656 0.240 1.00 82.75 107 THR A CA 1
ATOM 850 C C . THR A 1 107 ? 9.088 8.759 -0.528 1.00 82.75 107 THR A C 1
ATOM 852 O O . THR A 1 107 ? 10.315 8.845 -0.528 1.00 82.75 107 THR A O 1
ATOM 855 N N . THR A 1 108 ? 8.335 9.647 -1.182 1.00 79.31 108 THR A N 1
ATOM 856 C CA . THR A 1 108 ? 8.907 10.635 -2.116 1.00 79.31 108 THR A CA 1
ATOM 857 C C . THR A 1 108 ? 9.883 11.608 -1.452 1.00 79.31 108 THR A C 1
ATOM 859 O O . THR A 1 108 ? 10.825 12.058 -2.097 1.00 79.31 108 THR A O 1
ATOM 862 N N . LEU A 1 109 ? 9.652 11.953 -0.180 1.00 82.94 109 LEU A N 1
ATOM 863 C CA . LEU A 1 109 ? 10.457 12.945 0.539 1.00 82.94 109 LEU A CA 1
ATOM 864 C C . LEU A 1 109 ? 11.535 12.318 1.423 1.00 82.94 109 LEU A C 1
ATOM 866 O O . LEU A 1 109 ? 12.666 12.797 1.425 1.00 82.94 109 LEU A O 1
ATOM 870 N N . LYS A 1 110 ? 11.186 11.280 2.191 1.00 86.38 110 LYS A N 1
ATOM 871 C CA . LYS A 1 110 ? 12.087 10.678 3.185 1.00 86.38 110 LYS A CA 1
ATOM 872 C C . LYS A 1 110 ? 12.807 9.432 2.667 1.00 86.38 110 LYS A C 1
ATOM 874 O O . LYS A 1 110 ? 13.796 9.028 3.264 1.00 86.38 110 LYS A O 1
ATOM 879 N N . GLY A 1 111 ? 12.334 8.827 1.575 1.00 83.31 111 GLY A N 1
ATOM 880 C CA . GLY A 1 111 ? 12.860 7.556 1.075 1.00 83.31 111 GLY A CA 1
ATOM 881 C C . GLY A 1 111 ? 12.557 6.363 1.988 1.00 83.31 111 GLY A C 1
ATOM 882 O O . GLY A 1 111 ? 13.201 5.330 1.847 1.00 83.31 111 GLY A O 1
ATOM 883 N N . GLY A 1 112 ? 11.603 6.501 2.914 1.00 87.19 112 GLY A N 1
ATOM 884 C CA . GLY A 1 112 ? 11.198 5.433 3.833 1.00 87.19 112 GLY A CA 1
ATOM 885 C C . GLY A 1 112 ? 10.569 4.257 3.086 1.00 87.19 112 GLY A C 1
ATOM 886 O O . GLY A 1 112 ? 9.857 4.467 2.101 1.00 87.19 112 GLY A O 1
ATOM 887 N N . ILE A 1 113 ? 10.858 3.034 3.528 1.00 89.56 113 ILE A N 1
ATOM 888 C CA . ILE A 1 113 ? 10.345 1.790 2.944 1.00 89.56 113 ILE A CA 1
ATOM 889 C C . ILE A 1 113 ? 9.516 1.100 4.014 1.00 89.56 113 ILE A C 1
ATOM 891 O O . ILE A 1 113 ? 10.090 0.616 4.978 1.00 89.56 113 ILE A O 1
ATOM 895 N N . ASP A 1 114 ? 8.201 1.052 3.838 1.00 89.94 114 ASP A N 1
ATOM 896 C CA . ASP A 1 114 ? 7.310 0.422 4.809 1.00 89.94 114 ASP A CA 1
ATOM 897 C C . ASP A 1 114 ? 7.614 -1.075 4.973 1.00 89.94 114 ASP A C 1
ATOM 899 O O . ASP A 1 114 ? 7.784 -1.808 3.993 1.00 89.94 114 ASP A O 1
ATOM 903 N N . ASP A 1 115 ? 7.623 -1.532 6.225 1.00 90.44 115 ASP A N 1
ATOM 904 C CA . ASP A 1 115 ? 7.820 -2.936 6.581 1.00 90.44 115 ASP A CA 1
ATOM 905 C C . ASP A 1 115 ? 6.524 -3.738 6.359 1.00 90.44 115 ASP A C 1
ATOM 907 O O . ASP A 1 115 ? 5.579 -3.701 7.155 1.00 90.44 115 ASP A O 1
ATOM 911 N N . LEU A 1 116 ? 6.483 -4.478 5.248 1.00 86.75 116 LEU A N 1
ATOM 912 C CA . LEU A 1 116 ? 5.354 -5.336 4.888 1.00 86.75 116 LEU A CA 1
ATOM 913 C C . LEU A 1 116 ? 5.094 -6.432 5.932 1.00 86.75 116 LEU A C 1
ATOM 915 O O . LEU A 1 116 ? 3.932 -6.726 6.225 1.00 86.75 116 LEU A O 1
ATOM 919 N N . ASP A 1 117 ? 6.145 -7.038 6.488 1.00 87.88 117 ASP A N 1
ATOM 920 C CA . ASP A 1 117 ? 6.008 -8.135 7.447 1.00 87.88 117 ASP A CA 1
ATOM 921 C C . ASP A 1 117 ? 5.396 -7.622 8.752 1.00 87.88 117 ASP A C 1
ATOM 923 O O . ASP A 1 117 ? 4.507 -8.266 9.320 1.00 87.88 117 ASP A O 1
ATOM 927 N N . LEU A 1 118 ? 5.818 -6.440 9.207 1.00 93.75 118 LEU A N 1
ATOM 928 C CA . LEU A 1 118 ? 5.252 -5.784 10.383 1.00 93.75 118 LEU A CA 1
ATOM 929 C C . LEU A 1 118 ? 3.785 -5.387 10.170 1.00 93.75 118 LEU A C 1
ATOM 931 O O . LEU A 1 118 ? 2.956 -5.558 11.068 1.00 93.75 118 LEU A O 1
ATOM 935 N N . VAL A 1 119 ? 3.432 -4.903 8.979 1.00 95.06 119 VAL A N 1
ATOM 936 C CA . VAL A 1 119 ? 2.044 -4.559 8.635 1.00 95.06 119 VAL A CA 1
ATOM 937 C C . VAL A 1 119 ? 1.156 -5.805 8.609 1.00 95.06 119 VAL A C 1
ATOM 939 O O . VAL A 1 119 ? 0.057 -5.780 9.166 1.00 95.06 119 VAL A O 1
ATOM 942 N N . ILE A 1 120 ? 1.624 -6.914 8.027 1.00 92.50 120 ILE A N 1
ATOM 943 C CA . ILE A 1 120 ? 0.895 -8.194 8.038 1.00 92.50 120 ILE A CA 1
ATOM 944 C C . ILE A 1 120 ? 0.705 -8.688 9.475 1.00 92.50 120 ILE A C 1
ATOM 946 O O . ILE A 1 120 ? -0.412 -9.035 9.854 1.00 92.50 120 ILE A O 1
ATOM 950 N N . GLN A 1 121 ? 1.753 -8.652 10.303 1.00 95.44 121 GLN A N 1
ATOM 951 C CA . GLN A 1 121 ? 1.648 -9.011 11.723 1.00 95.44 121 GLN A CA 1
ATOM 952 C C . GLN A 1 121 ? 0.644 -8.122 12.467 1.00 95.44 121 GLN A C 1
ATOM 954 O O . GLN A 1 121 ? -0.113 -8.607 13.308 1.00 95.44 121 GLN A O 1
ATOM 959 N N . THR A 1 122 ? 0.603 -6.829 12.143 1.00 97.44 122 THR A N 1
ATOM 960 C CA . THR A 1 122 ? -0.364 -5.878 12.707 1.00 97.44 122 THR A CA 1
ATOM 961 C C . THR A 1 122 ? -1.801 -6.234 12.318 1.00 97.44 122 THR A C 1
ATOM 963 O O . THR A 1 122 ? -2.683 -6.244 13.180 1.00 97.44 122 THR A O 1
ATOM 966 N N . LEU A 1 123 ? -2.047 -6.578 11.050 1.00 96.00 123 LEU A N 1
ATOM 967 C CA . LEU A 1 123 ? -3.353 -7.038 10.562 1.00 96.00 123 LEU A CA 1
ATOM 968 C C . LEU A 1 123 ? -3.793 -8.333 11.259 1.00 96.00 123 LEU A C 1
ATOM 970 O O . LEU A 1 123 ? -4.915 -8.402 11.772 1.00 96.00 123 LEU A O 1
ATOM 974 N N . ASP A 1 124 ? -2.894 -9.316 11.347 1.00 95.44 124 ASP A N 1
ATOM 975 C CA . ASP A 1 124 ? -3.143 -10.596 12.017 1.00 95.44 124 ASP A CA 1
ATOM 976 C C . ASP A 1 124 ? -3.472 -10.377 13.505 1.00 95.44 124 ASP A C 1
ATOM 978 O O . ASP A 1 124 ? -4.454 -10.917 14.022 1.00 95.44 124 ASP A O 1
ATOM 982 N N . LYS A 1 125 ? -2.717 -9.509 14.194 1.00 96.81 125 LYS A N 1
ATOM 983 C CA . LYS A 1 125 ? -2.961 -9.117 15.594 1.00 96.81 125 LYS A CA 1
ATOM 984 C C . LYS A 1 125 ? -4.316 -8.428 15.777 1.00 96.81 125 LYS A C 1
ATOM 986 O O . LYS A 1 125 ? -4.999 -8.662 16.775 1.00 96.81 125 LYS A O 1
ATOM 991 N N . CYS A 1 126 ? -4.734 -7.615 14.808 1.00 97.19 126 CYS A N 1
ATOM 992 C CA . CYS A 1 126 ? -6.059 -6.994 14.795 1.00 97.19 126 CYS A CA 1
ATOM 993 C C . CYS A 1 126 ? -7.186 -8.001 14.507 1.00 97.19 126 CYS A C 1
ATOM 995 O O . CYS A 1 126 ? -8.357 -7.693 14.753 1.00 97.19 126 CYS A O 1
ATOM 997 N N . GLY A 1 127 ? -6.859 -9.214 14.056 1.00 96.38 127 GLY A N 1
ATOM 998 C CA . GLY A 1 127 ? -7.802 -10.283 13.737 1.00 96.38 127 GLY A CA 1
ATOM 999 C C . GLY A 1 127 ? -8.375 -10.206 12.324 1.00 96.38 127 GLY A C 1
ATOM 1000 O O . GLY A 1 127 ? -9.464 -10.734 12.108 1.00 96.38 127 GLY A O 1
ATOM 1001 N N . PHE A 1 128 ? -7.687 -9.540 11.393 1.00 94.56 128 PHE A N 1
ATOM 1002 C CA . PHE A 1 128 ? -8.040 -9.575 9.976 1.00 94.56 128 PHE A CA 1
ATOM 1003 C C . PHE A 1 128 ? -7.585 -10.902 9.371 1.00 94.56 128 PHE A C 1
ATOM 1005 O O . PHE A 1 128 ? -6.432 -11.301 9.503 1.00 94.56 128 PHE A O 1
ATOM 1012 N N . THR A 1 129 ? -8.493 -11.584 8.688 1.00 91.44 129 THR A N 1
ATOM 1013 C CA . THR A 1 129 ? -8.175 -12.780 7.898 1.00 91.44 129 THR A CA 1
ATOM 1014 C C . THR A 1 129 ? -7.765 -12.393 6.474 1.00 91.44 129 THR A C 1
ATOM 1016 O O . THR A 1 129 ? -7.972 -11.259 6.041 1.00 91.44 129 THR A O 1
ATOM 1019 N N . ARG A 1 130 ? -7.137 -13.311 5.723 1.00 85.44 130 ARG A N 1
ATOM 1020 C CA . ARG A 1 130 ? -6.567 -13.000 4.395 1.00 85.44 130 ARG A CA 1
ATOM 1021 C C . ARG A 1 130 ? -7.589 -12.563 3.349 1.00 85.44 130 ARG A C 1
ATOM 1023 O O . ARG A 1 130 ? -7.217 -11.880 2.403 1.00 85.44 130 ARG A O 1
ATOM 1030 N N . ASP A 1 131 ? -8.848 -12.934 3.514 1.00 89.25 131 ASP A N 1
ATOM 1031 C CA . ASP A 1 131 ? -9.973 -12.521 2.678 1.00 89.25 131 ASP A CA 1
ATOM 1032 C C . ASP A 1 131 ? -10.608 -11.196 3.125 1.00 89.25 131 ASP A C 1
ATOM 1034 O O . ASP A 1 131 ? -11.559 -10.750 2.499 1.00 89.25 131 ASP A O 1
ATOM 1038 N N . GLN A 1 132 ? -10.078 -10.539 4.162 1.00 92.25 132 GLN A N 1
ATOM 1039 C CA . GLN A 1 132 ? -10.584 -9.263 4.684 1.00 92.25 132 GLN A CA 1
ATOM 1040 C C . GLN A 1 132 ? -9.657 -8.077 4.415 1.00 92.25 132 GLN A C 1
ATOM 1042 O O . GLN A 1 132 ? -9.930 -6.969 4.886 1.00 92.25 132 GLN A O 1
ATOM 1047 N N . PHE A 1 133 ? -8.556 -8.278 3.688 1.00 95.38 133 PHE A N 1
ATOM 1048 C CA . PHE A 1 133 ? -7.681 -7.173 3.337 1.00 95.38 133 PHE A CA 1
ATOM 1049 C C . PHE A 1 133 ? -7.016 -7.303 1.970 1.00 95.38 133 PHE A C 1
ATOM 1051 O O . PHE A 1 133 ? -6.825 -8.391 1.429 1.00 95.38 133 PHE A O 1
ATOM 1058 N N . TYR A 1 134 ? -6.621 -6.148 1.443 1.00 93.94 134 TYR A N 1
ATOM 1059 C CA . TYR A 1 134 ? -5.814 -5.981 0.241 1.00 93.94 134 TYR A CA 1
ATOM 1060 C C . TYR A 1 134 ? -4.582 -5.144 0.585 1.00 93.94 134 TYR A C 1
ATOM 1062 O O . TYR A 1 134 ? -4.713 -4.142 1.285 1.00 93.94 134 TYR A O 1
ATOM 1070 N N . ILE A 1 135 ? -3.403 -5.497 0.069 1.00 94.00 135 ILE A N 1
ATOM 1071 C CA . ILE A 1 135 ? -2.189 -4.682 0.220 1.00 94.00 135 ILE A CA 1
ATOM 1072 C C . ILE A 1 135 ? -1.696 -4.257 -1.162 1.00 94.00 135 ILE A C 1
ATOM 1074 O O . ILE A 1 135 ? -1.419 -5.092 -2.018 1.00 94.00 135 ILE A O 1
ATOM 1078 N N . HIS A 1 136 ? -1.575 -2.948 -1.361 1.00 93.00 136 HIS A N 1
ATOM 1079 C CA . HIS A 1 136 ? -0.881 -2.331 -2.484 1.00 93.00 136 HIS A CA 1
ATOM 1080 C C . HIS A 1 136 ? 0.478 -1.812 -2.017 1.00 93.00 136 HIS A C 1
ATOM 1082 O O . HIS A 1 136 ? 0.545 -1.082 -1.029 1.00 93.00 136 HIS A O 1
ATOM 1088 N N . CYS A 1 137 ? 1.541 -2.122 -2.754 1.00 90.69 137 CYS A N 1
ATOM 1089 C CA . CYS A 1 137 ? 2.868 -1.559 -2.519 1.00 90.69 137 CYS A CA 1
ATOM 1090 C C . CYS A 1 137 ? 3.212 -0.551 -3.627 1.00 90.69 137 CYS A C 1
ATOM 1092 O O . CYS A 1 137 ? 3.512 -0.928 -4.762 1.00 90.69 137 CYS A O 1
ATOM 1094 N N . ASP A 1 138 ? 3.197 0.740 -3.301 1.00 89.12 138 ASP A N 1
ATOM 1095 C CA . ASP A 1 138 ? 3.628 1.821 -4.186 1.00 89.12 138 ASP A CA 1
ATOM 1096 C C . ASP A 1 138 ? 5.159 1.866 -4.262 1.00 89.12 138 ASP A C 1
ATOM 1098 O O . ASP A 1 138 ? 5.833 2.470 -3.425 1.00 89.12 138 ASP A O 1
ATOM 1102 N N . GLY A 1 139 ? 5.698 1.207 -5.287 1.00 85.69 139 GLY A N 1
ATOM 1103 C CA . GLY A 1 139 ? 7.115 1.216 -5.638 1.00 85.69 139 GLY A CA 1
ATOM 1104 C C . GLY A 1 139 ? 7.470 2.143 -6.795 1.00 85.69 139 GLY A C 1
ATOM 1105 O O . GLY A 1 139 ? 8.452 1.874 -7.487 1.00 85.69 139 GLY A O 1
ATOM 1106 N N . ALA A 1 140 ? 6.707 3.216 -7.044 1.00 83.00 140 ALA A N 1
ATOM 1107 C CA . ALA A 1 140 ? 6.951 4.104 -8.185 1.00 83.00 140 ALA A CA 1
ATOM 1108 C C . ALA A 1 140 ? 8.374 4.698 -8.218 1.00 83.00 140 ALA A C 1
ATOM 1110 O O . ALA A 1 140 ? 8.883 4.977 -9.305 1.00 83.00 140 ALA A O 1
ATOM 1111 N N . LEU A 1 141 ? 9.007 4.881 -7.050 1.00 73.38 141 LEU A N 1
ATOM 1112 C CA . LEU A 1 141 ? 10.376 5.385 -6.931 1.00 73.38 141 LEU A CA 1
ATOM 1113 C C . LEU A 1 141 ? 11.398 4.258 -6.721 1.00 73.38 141 LEU A C 1
ATOM 1115 O O . LEU A 1 141 ? 12.311 4.113 -7.534 1.00 73.38 141 LEU A O 1
ATOM 1119 N N . PHE A 1 142 ? 11.270 3.459 -5.652 1.00 74.25 142 PHE A N 1
ATOM 1120 C CA . PHE A 1 142 ? 12.301 2.470 -5.297 1.00 74.25 142 PHE A CA 1
ATOM 1121 C C . PHE A 1 142 ? 12.029 1.058 -5.808 1.00 74.25 142 PHE A C 1
ATOM 1123 O O . PHE A 1 142 ? 12.920 0.225 -5.694 1.00 74.25 142 PHE A O 1
ATOM 1130 N N . GLY A 1 143 ? 10.890 0.764 -6.440 1.00 70.81 143 GLY A N 1
ATOM 1131 C CA . GLY A 1 143 ? 10.582 -0.591 -6.918 1.00 70.81 143 GLY A CA 1
ATOM 1132 C C . GLY A 1 143 ? 11.640 -1.166 -7.873 1.00 70.81 143 GLY A C 1
ATOM 1133 O O . GLY A 1 143 ? 11.949 -2.354 -7.825 1.00 70.81 143 GLY A O 1
ATOM 1134 N N . ILE A 1 144 ? 12.266 -0.315 -8.692 1.00 75.88 144 ILE A N 1
ATOM 1135 C CA . ILE A 1 144 ? 13.360 -0.716 -9.596 1.00 75.88 144 ILE A CA 1
ATOM 1136 C C . ILE A 1 144 ? 14.697 -0.848 -8.849 1.00 75.88 144 ILE A C 1
ATOM 1138 O O . ILE A 1 144 ? 15.545 -1.641 -9.243 1.00 75.88 144 ILE A O 1
ATOM 1142 N N . MET A 1 145 ? 14.901 -0.071 -7.782 1.00 74.00 145 MET A N 1
ATOM 1143 C CA . MET A 1 145 ? 16.157 -0.050 -7.025 1.00 74.00 145 MET A CA 1
ATOM 1144 C C . MET A 1 145 ? 16.229 -1.173 -5.990 1.00 74.00 145 MET A C 1
ATOM 1146 O O . MET A 1 145 ? 17.307 -1.717 -5.770 1.00 74.00 145 MET A O 1
ATOM 1150 N N . LEU A 1 146 ? 15.091 -1.540 -5.394 1.00 71.88 146 LEU A N 1
ATOM 1151 C CA . LEU A 1 146 ? 14.960 -2.506 -4.301 1.00 71.88 146 LEU A CA 1
ATOM 1152 C C . LEU A 1 146 ? 15.759 -3.804 -4.506 1.00 71.88 146 LEU A C 1
ATOM 1154 O O . LEU A 1 146 ? 16.505 -4.174 -3.602 1.00 71.88 146 LEU A O 1
ATOM 1158 N N . PRO A 1 147 ? 15.705 -4.457 -5.684 1.00 70.56 147 PRO A N 1
ATOM 1159 C CA . PRO A 1 147 ? 16.382 -5.738 -5.922 1.00 70.56 147 PRO A CA 1
ATOM 1160 C C . PRO A 1 147 ? 17.912 -5.633 -5.915 1.00 70.56 147 PRO A C 1
ATOM 1162 O O . PRO A 1 147 ? 18.615 -6.636 -5.826 1.00 70.56 147 PRO A O 1
ATOM 1165 N N . PHE A 1 148 ? 18.441 -4.412 -6.008 1.00 71.94 148 PHE A N 1
ATOM 1166 C CA . PHE A 1 148 ? 19.871 -4.123 -6.001 1.00 71.94 148 PHE A CA 1
ATOM 1167 C C . PHE A 1 148 ? 20.363 -3.601 -4.643 1.00 71.94 148 PHE A C 1
ATOM 1169 O O . PHE A 1 148 ? 21.571 -3.449 -4.449 1.00 71.94 148 PHE A O 1
ATOM 1176 N N . ILE A 1 149 ? 19.461 -3.342 -3.691 1.00 67.88 149 ILE A N 1
ATOM 1177 C CA . ILE A 1 149 ? 19.814 -2.914 -2.336 1.00 67.88 149 ILE A CA 1
ATOM 1178 C C . ILE A 1 149 ? 19.953 -4.170 -1.465 1.00 67.88 149 ILE A C 1
ATOM 1180 O O . ILE A 1 149 ? 18.970 -4.756 -1.029 1.00 67.88 149 ILE A O 1
ATOM 1184 N N . GLN A 1 150 ? 21.198 -4.569 -1.187 1.00 50.97 150 GLN A N 1
ATOM 1185 C CA . GLN A 1 150 ? 21.572 -5.827 -0.511 1.00 50.97 150 GLN A CA 1
ATOM 1186 C C . GLN A 1 150 ? 20.989 -6.042 0.905 1.00 50.97 150 GLN A C 1
ATOM 118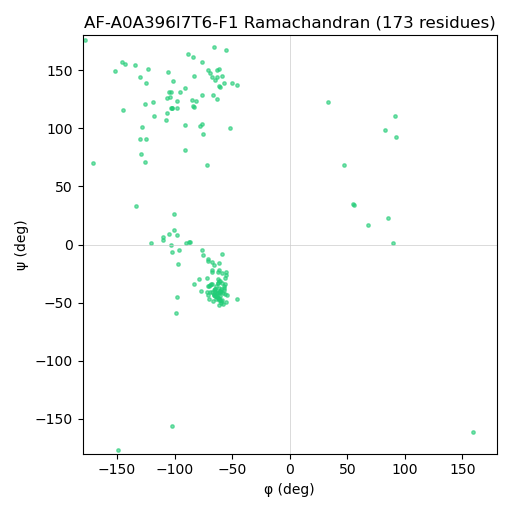8 O O . GLN A 1 150 ? 21.176 -7.116 1.471 1.00 50.97 150 GLN A O 1
ATOM 1193 N N . GLN A 1 151 ? 20.330 -5.042 1.496 1.00 50.00 151 GLN A N 1
ATOM 1194 C CA . GLN A 1 151 ? 19.866 -5.056 2.890 1.00 50.00 151 GLN A CA 1
ATOM 1195 C C . GLN A 1 151 ? 18.355 -4.883 3.067 1.00 50.00 151 GLN A C 1
ATOM 1197 O O . GLN A 1 151 ? 17.895 -4.872 4.206 1.00 50.00 151 GLN A O 1
ATOM 1202 N N . VAL A 1 152 ? 17.569 -4.763 1.992 1.00 50.16 152 VAL A N 1
ATOM 1203 C CA . VAL A 1 152 ? 16.113 -4.672 2.156 1.00 50.16 152 VAL A CA 1
ATOM 1204 C C . VAL A 1 152 ? 15.548 -6.081 2.260 1.00 50.16 152 VAL A C 1
ATOM 1206 O O . VAL A 1 152 ? 15.829 -6.929 1.411 1.00 50.16 152 VAL A O 1
ATOM 1209 N N . GLN A 1 153 ? 14.812 -6.343 3.345 1.00 46.56 153 GLN A N 1
ATOM 1210 C CA . GLN A 1 153 ? 14.128 -7.612 3.568 1.00 46.56 153 GLN A CA 1
ATOM 1211 C C . GLN A 1 153 ? 13.396 -8.037 2.297 1.00 46.56 153 GLN A C 1
ATOM 1213 O O . GLN A 1 153 ? 12.794 -7.221 1.599 1.00 46.56 153 GLN A O 1
ATOM 1218 N N . ARG A 1 154 ? 13.501 -9.332 1.989 1.00 48.59 154 ARG A N 1
ATOM 1219 C CA . ARG A 1 154 ? 12.815 -9.981 0.875 1.00 48.59 154 ARG A CA 1
ATOM 1220 C C . ARG A 1 154 ? 11.327 -9.645 0.964 1.00 48.59 154 ARG A C 1
ATOM 1222 O O . ARG A 1 154 ? 10.607 -10.304 1.704 1.00 48.59 154 ARG A O 1
ATOM 1229 N N . ILE A 1 155 ? 10.858 -8.675 0.179 1.00 48.75 155 ILE A N 1
ATOM 1230 C CA . ILE A 1 155 ? 9.431 -8.491 -0.108 1.00 48.75 155 ILE A CA 1
ATOM 1231 C C . ILE A 1 155 ? 9.033 -9.644 -1.039 1.00 48.75 155 ILE A C 1
ATOM 1233 O O . ILE A 1 155 ? 8.826 -9.480 -2.235 1.00 48.75 155 ILE A O 1
ATOM 1237 N N . ILE A 1 156 ? 9.036 -10.857 -0.497 1.00 40.59 156 ILE A N 1
ATOM 1238 C CA . ILE A 1 156 ? 8.677 -12.093 -1.181 1.00 40.59 156 ILE A CA 1
ATOM 1239 C C . ILE A 1 156 ? 7.599 -12.726 -0.323 1.00 40.59 156 ILE A C 1
ATOM 1241 O O . ILE A 1 156 ? 7.860 -13.687 0.377 1.00 40.59 156 ILE A O 1
ATOM 1245 N N . TYR A 1 157 ? 6.411 -12.129 -0.310 1.00 33.12 157 TYR A N 1
ATOM 1246 C CA . TYR A 1 157 ? 5.149 -12.826 -0.050 1.00 33.12 157 TYR A CA 1
ATOM 1247 C C . TYR A 1 157 ? 3.983 -11.878 -0.339 1.00 33.12 157 TYR A C 1
ATOM 1249 O O . TYR A 1 157 ? 3.250 -11.444 0.545 1.00 33.12 157 TYR A O 1
ATOM 1257 N N . VAL A 1 158 ? 3.779 -11.573 -1.620 1.00 35.88 158 VAL A N 1
ATOM 1258 C CA . VAL A 1 158 ? 2.484 -11.075 -2.089 1.00 35.88 158 VAL A CA 1
ATOM 1259 C C . VAL A 1 158 ? 2.028 -11.982 -3.223 1.00 35.88 158 VAL A C 1
ATOM 1261 O O . VAL A 1 158 ? 2.333 -11.770 -4.394 1.00 35.88 158 VAL A O 1
ATOM 1264 N N . LYS A 1 159 ? 1.284 -13.036 -2.865 1.00 33.62 159 LYS A N 1
ATOM 1265 C CA . LYS A 1 159 ? 0.306 -13.582 -3.805 1.00 33.62 159 LYS A CA 1
ATOM 1266 C C . LYS A 1 159 ? -0.717 -12.478 -4.036 1.00 33.62 159 LYS A C 1
ATOM 1268 O O . LYS A 1 159 ? -1.309 -12.002 -3.072 1.00 33.62 159 LYS A O 1
ATOM 1273 N N . ARG A 1 160 ? -0.904 -12.148 -5.314 1.00 35.03 160 ARG A N 1
ATOM 1274 C CA . ARG A 1 160 ? -1.708 -11.058 -5.880 1.00 35.03 160 ARG A CA 1
ATOM 1275 C C . ARG A 1 160 ? -1.006 -9.694 -5.919 1.00 35.03 160 ARG A C 1
ATOM 1277 O O . ARG A 1 160 ? -1.100 -8.900 -4.998 1.00 35.03 160 ARG A O 1
ATOM 1284 N N . ILE A 1 161 ? -0.489 -9.430 -7.126 1.00 39.53 161 ILE A N 1
ATOM 1285 C CA . ILE A 1 161 ? -0.468 -8.128 -7.807 1.00 39.53 161 ILE A CA 1
ATOM 1286 C C . ILE A 1 161 ? 0.789 -7.281 -7.545 1.00 39.53 161 ILE A C 1
ATOM 1288 O O . ILE A 1 161 ? 1.000 -6.750 -6.462 1.00 39.53 161 ILE A O 1
ATOM 1292 N N . MET A 1 162 ? 1.622 -7.124 -8.576 1.00 36.47 162 MET A N 1
ATOM 1293 C CA . MET A 1 162 ? 2.927 -6.460 -8.492 1.00 36.47 162 MET A CA 1
ATOM 1294 C C . MET A 1 162 ? 3.068 -5.387 -9.565 1.00 36.47 162 MET A C 1
ATOM 1296 O O . MET A 1 162 ? 3.400 -5.746 -10.676 1.00 36.47 162 MET A O 1
ATOM 1300 N N . TYR A 1 163 ? 2.890 -4.101 -9.227 1.00 41.91 163 TYR A N 1
ATOM 1301 C CA . TYR A 1 163 ? 2.947 -2.925 -10.117 1.00 41.91 163 TYR A CA 1
ATOM 1302 C C . TYR A 1 163 ? 4.380 -2.387 -10.357 1.00 41.91 163 TYR A C 1
ATOM 1304 O O . TYR A 1 163 ? 5.012 -1.855 -9.453 1.00 41.91 163 TYR A O 1
ATOM 1312 N N . LEU A 1 164 ? 4.842 -2.376 -11.612 1.00 39.06 164 LEU A N 1
ATOM 1313 C CA . LEU A 1 164 ? 6.056 -1.700 -12.092 1.00 39.06 164 LEU A CA 1
ATOM 1314 C C . LEU A 1 164 ? 5.682 -0.885 -13.304 1.00 39.06 164 LEU A C 1
ATOM 1316 O O . LEU A 1 164 ? 5.617 -1.419 -14.404 1.00 39.06 164 LEU A O 1
ATOM 1320 N N . ARG A 1 165 ? 5.306 0.379 -13.092 1.00 37.22 165 ARG A N 1
ATOM 1321 C CA . ARG A 1 165 ? 4.376 1.011 -14.041 1.00 37.22 165 ARG A CA 1
ATOM 1322 C C . ARG A 1 165 ? 3.206 0.056 -14.315 1.00 37.22 165 ARG A C 1
ATOM 1324 O O . ARG A 1 165 ? 3.058 -0.536 -15.363 1.00 37.22 165 ARG A O 1
ATOM 1331 N N . GLY A 1 166 ? 2.448 -0.089 -13.252 1.00 36.50 166 GLY A N 1
ATOM 1332 C CA . GLY A 1 166 ? 1.237 -0.839 -13.030 1.00 36.50 166 GLY A CA 1
ATOM 1333 C C . GLY A 1 166 ? 0.820 -2.168 -13.645 1.00 36.50 166 GLY A C 1
ATOM 1334 O O . GLY A 1 166 ? 0.570 -2.299 -14.823 1.00 36.50 166 GLY A O 1
ATOM 1335 N N . LEU A 1 167 ? 0.561 -3.130 -12.760 1.00 32.12 167 LEU A N 1
ATOM 1336 C CA . LEU A 1 167 ? 0.228 -4.515 -13.057 1.00 32.12 167 LEU A CA 1
ATOM 1337 C C . LEU A 1 167 ? -0.780 -5.015 -12.010 1.00 32.12 167 LEU A C 1
ATOM 1339 O O . LEU A 1 167 ? -0.422 -5.076 -10.841 1.00 32.12 167 LEU A O 1
ATOM 1343 N N . CYS A 1 168 ? -2.007 -5.346 -12.433 1.00 34.62 168 CYS A N 1
ATOM 1344 C CA . CYS A 1 168 ? -3.134 -5.780 -11.592 1.00 34.62 168 CYS A CA 1
ATOM 1345 C C . CYS A 1 168 ? -3.403 -7.293 -11.595 1.00 34.62 168 CYS A C 1
ATOM 1347 O O . CYS A 1 168 ? -2.520 -8.092 -11.863 1.00 34.62 168 CYS A O 1
ATOM 1349 N N . THR A 1 169 ? -4.625 -7.704 -11.281 1.00 34.72 169 THR A N 1
ATOM 1350 C CA . THR A 1 169 ? -5.156 -9.069 -11.332 1.00 34.72 169 THR A CA 1
ATOM 1351 C C . THR A 1 169 ? -5.479 -9.544 -12.745 1.00 34.72 169 THR A C 1
ATOM 1353 O O . THR A 1 169 ? -5.807 -8.745 -13.616 1.00 34.72 169 THR A O 1
ATOM 1356 N N . ARG A 1 170 ? -5.512 -10.872 -12.934 1.00 33.81 170 ARG A N 1
ATOM 1357 C CA . ARG A 1 170 ? -6.271 -11.507 -14.025 1.00 33.81 170 ARG A CA 1
ATOM 1358 C C . ARG A 1 170 ? -7.715 -10.981 -14.037 1.00 33.81 170 ARG A C 1
ATOM 1360 O O . ARG A 1 170 ? -8.329 -10.884 -12.978 1.00 33.81 170 ARG A O 1
ATOM 1367 N N . GLU A 1 171 ? -8.253 -10.715 -15.228 1.00 37.88 171 GLU A N 1
ATOM 1368 C CA . GLU A 1 171 ? -9.678 -10.402 -15.455 1.00 37.88 171 GLU A CA 1
ATOM 1369 C C . GLU A 1 171 ? -10.620 -11.491 -14.908 1.00 37.88 171 GLU A C 1
ATOM 1371 O O . GLU A 1 171 ? -11.738 -11.184 -14.519 1.00 37.88 171 GLU A O 1
ATOM 1376 N N . ASP A 1 172 ? -10.151 -12.737 -14.801 1.00 35.91 172 ASP A N 1
ATOM 1377 C CA . ASP A 1 172 ? -10.968 -13.893 -14.405 1.00 35.91 172 ASP A CA 1
ATOM 1378 C C . ASP A 1 172 ? -11.292 -13.978 -12.894 1.00 35.91 172 ASP A C 1
ATOM 1380 O O . ASP A 1 172 ? -12.025 -14.873 -12.480 1.00 35.91 172 ASP A O 1
ATOM 1384 N N . ASP A 1 173 ? -10.743 -13.079 -12.066 1.00 36.31 173 ASP A N 1
ATOM 1385 C CA . ASP A 1 173 ? -10.894 -13.078 -10.597 1.00 36.31 173 ASP A CA 1
ATOM 1386 C C . ASP A 1 173 ? -11.766 -11.914 -10.063 1.00 36.31 173 ASP A C 1
ATOM 1388 O O . ASP A 1 173 ? -11.868 -11.732 -8.845 1.00 36.31 173 ASP A O 1
ATOM 1392 N N . VAL A 1 174 ? -12.389 -11.122 -10.946 1.00 35.06 174 VAL A N 1
ATOM 1393 C CA . VAL A 1 174 ? -13.402 -10.114 -10.583 1.00 35.06 174 VAL A CA 1
ATOM 1394 C C . VAL A 1 174 ? -14.789 -10.737 -10.809 1.00 35.06 174 VAL A C 1
ATOM 1396 O O . VAL A 1 174 ? -15.025 -11.228 -11.913 1.00 35.06 174 VAL A O 1
ATOM 1399 N N . PRO A 1 175 ? -15.676 -10.791 -9.794 1.00 34.47 175 PRO A N 1
ATOM 1400 C CA . PRO A 1 175 ? -17.025 -11.334 -9.961 1.00 34.47 175 PRO A CA 1
ATOM 1401 C C . PRO A 1 175 ? -17.876 -10.552 -10.971 1.00 34.47 175 PRO A C 1
ATOM 1403 O O . PRO A 1 175 ? -17.671 -9.325 -11.114 1.00 34.47 175 PRO A O 1
#

Sequence (175 aa):
MTFEVSVLDWFAKLWEIEKDQYWGYVTTGGTEGNLHAILVAREQFPDGILYTSQDSHYSIFKIARMYRMQCVKVGSLLSGEIDCVELEASLLSHKDKPAIINLNIGTTLKGGIDDLDLVIQTLDKCGFTRDQFYIHCDGALFGIMLPFIQQVQRIIYVKRIMYLRGLCTREDDVP

Organism: Medicago truncatula (NCBI:txid3880)

Mean predicted aligned error: 7.42 Å

Radius of gyration: 15.34 Å; Cα contacts (8 Å, |Δi|>4): 299; chains: 1; bounding box: 39×31×44 Å

pLDDT: mean 82.71, std 19.8, range [32.12, 98.69]

Secondary structure (DSSP, 8-state):
-HHHHHHHHHHHHHTT--TTS------SSHHHHHHHHHHHHHHH-TTPEEEEETTS-HHHHHHHHHTT--EEEEPB-TTS-B-HHHHHHHHHTTTTS-EEEEEEBS-TTT--B--HHHHHHHHHHHT--GGGEEEEEE-TTTTTTGGG-TTS-------S---SS-----GGG--